Protein AF-A0A662XKZ2-F1 (afdb_monomer_lite)

Foldseek 3Di:
DDDDDDDDPDPDDDDFCLAPDFDPDDDDDDPPDPPPTAHAEDADEQLAAQAPVCQLDPAECQVSQQSNLQVLRYQEYAYYAYADQEHDPSVLSVLNHAYYHYEYALNHANQDYPQCSQQRNCNHAYDHHEHHCNYQEDHACQSPQNHAEDHYENVQNHAADHACQSVQNHAYYEYENNLNHQEHHACPSPPNHNYHAYYAADNVLALQALHRHDQVAQSQDQAQQPRRHGDHRDPHHYDPRRNVVCVVHVVRYSDHHDHAQADDDAADNVFSVQCSSPFQAWDDDPPAPTWTQDRPPSRYRGTHSHCVVLVVVLVCVVVPHDDDCVRHVVSVHD

Secondary structure (DSSP, 8-state):
---PPP-------SS--S-SEE--------TT-S--S-EEEEEEE-SS--SHHHHHSPPB-HHHHHHHHTTS---EEEEES-B-SS--GGGGG-TT--EEEEE--SSS------TTTTTT-TT--EEEEE--TT-------TT-TT--EEEEE--TT---PPP-TT-TT--EEEEE--TT---PPP-TT-TT--EEEEES--GGGTBSSSS-B-TTSTTTS--TTT-PPPPPPPS----HHHHHHHHHTTTTSS-----TTTS--SPPHHHHHHHTT-SS-EE--TT-S-EEEE-GGG---EEE--HHHHHHHHHHHHTT----HHHHGGGT--

Sequence (334 aa):
MKLRFSFDFLIAVGYPALCVVKAHRWTILEAGALTQCPCLTLIDGDIAPKTYAEWLQPKNVTDKVAQLAAMGTLEALQLTNRYLPELPEELRGCKGLSHIHIEGTTFSSLQSLPDDMFDDMSALTFMHVGVHPQMTRLPSFRGLTRLKSLTLAQLFALVELPSFESLQHLERLVLVSLLTTESLPDFAPVKNLRAFVTMDRGAWCCNGFIGKCDLQNAMCGLHPLWGTPAVSCTEKRATAATLAVTKKFAATICGGVIIPGVAEGSPTEAGMEQCNGTLYQQCEEPGYAEAICYNARFMGIACSTSPFPVEMRRQQIAQGRICDSEYEAWLGCK

Radius of gyration: 22.39 Å; chains: 1; bounding box: 64×44×58 Å

Structure (mmCIF, N/CA/C/O backbone):
data_AF-A0A662XKZ2-F1
#
_entry.id   AF-A0A662XKZ2-F1
#
loop_
_atom_site.group_PDB
_atom_site.id
_atom_site.type_symbol
_atom_site.label_atom_id
_atom_site.label_alt_id
_atom_site.label_comp_id
_atom_site.label_asym_id
_atom_site.label_entity_id
_atom_site.label_seq_id
_atom_site.pdbx_PDB_ins_code
_atom_site.Cartn_x
_atom_site.Cartn_y
_atom_site.Cartn_z
_atom_site.occupancy
_atom_site.B_iso_or_equiv
_atom_site.auth_seq_id
_atom_site.auth_comp_id
_atom_site.auth_asym_id
_atom_site.auth_atom_id
_atom_site.pdbx_PDB_model_num
ATOM 1 N N . MET A 1 1 ? -37.872 -21.130 -29.559 1.00 35.25 1 MET A N 1
ATOM 2 C CA . MET A 1 1 ? -36.740 -20.566 -30.323 1.00 35.25 1 MET A CA 1
ATOM 3 C C . MET A 1 1 ? -35.720 -20.046 -29.316 1.00 35.25 1 MET A C 1
ATOM 5 O O . MET A 1 1 ? -35.991 -19.060 -28.650 1.00 35.25 1 MET A O 1
ATOM 9 N N . LYS A 1 2 ? -34.639 -20.800 -29.077 1.00 26.28 2 LYS A N 1
ATOM 10 C CA . LYS A 1 2 ? -33.556 -20.429 -28.149 1.00 26.28 2 LYS A CA 1
ATOM 11 C C . LYS A 1 2 ? -32.630 -19.450 -28.872 1.00 26.28 2 LYS A C 1
ATOM 13 O O . LYS A 1 2 ? -32.008 -19.855 -29.848 1.00 26.28 2 LYS A O 1
ATOM 18 N N . LEU A 1 3 ? -32.520 -18.211 -28.400 1.00 25.44 3 LEU A N 1
ATOM 19 C CA . LEU A 1 3 ? -31.434 -17.316 -28.801 1.00 25.44 3 LEU A CA 1
ATOM 20 C C . LEU A 1 3 ? -30.330 -17.389 -27.743 1.00 25.44 3 LEU A C 1
ATOM 22 O O . LEU A 1 3 ? -30.505 -16.964 -26.605 1.00 25.44 3 LEU A O 1
ATOM 26 N N . ARG A 1 4 ? -29.216 -18.014 -28.138 1.00 22.52 4 ARG A N 1
ATOM 27 C CA . ARG A 1 4 ? -27.916 -17.943 -27.464 1.00 22.52 4 ARG A CA 1
ATOM 28 C C . ARG A 1 4 ? -27.405 -16.506 -27.578 1.00 22.52 4 ARG A C 1
ATOM 30 O O . ARG A 1 4 ? -27.301 -16.010 -28.694 1.00 22.52 4 ARG A O 1
ATOM 37 N N . PHE A 1 5 ? -27.023 -15.892 -26.464 1.00 25.61 5 PHE A N 1
ATOM 38 C CA . PHE A 1 5 ? -26.094 -14.765 -26.482 1.00 25.61 5 PHE A CA 1
ATOM 39 C C . PHE A 1 5 ? -24.698 -15.306 -26.158 1.00 25.61 5 PHE A C 1
ATOM 41 O O . PHE A 1 5 ? -24.492 -15.901 -25.101 1.00 25.61 5 PHE A O 1
ATOM 48 N N . SER A 1 6 ? -23.787 -15.175 -27.125 1.00 22.92 6 SER A N 1
ATOM 49 C CA . SER A 1 6 ? -22.351 -15.407 -26.953 1.00 22.92 6 SER A CA 1
ATOM 50 C C . SER A 1 6 ? -21.794 -14.285 -26.080 1.00 22.92 6 SER A C 1
ATOM 52 O O . SER A 1 6 ? -21.995 -13.114 -26.397 1.00 22.92 6 SER A O 1
ATOM 54 N N . PHE A 1 7 ? -21.145 -14.636 -24.971 1.00 27.95 7 PHE A N 1
ATOM 55 C CA . PHE A 1 7 ? -20.290 -13.719 -24.223 1.00 27.95 7 PHE A CA 1
ATOM 56 C C . PHE A 1 7 ? -18.885 -13.842 -24.802 1.00 27.95 7 PHE A C 1
ATOM 58 O O . PHE A 1 7 ? -18.136 -14.735 -24.414 1.00 27.95 7 PHE A O 1
ATOM 65 N N . ASP A 1 8 ? -18.538 -12.948 -25.722 1.00 23.44 8 ASP A N 1
ATOM 66 C CA . ASP A 1 8 ? -17.153 -12.756 -26.133 1.00 23.44 8 ASP A CA 1
ATOM 67 C C . ASP A 1 8 ? -16.551 -11.635 -25.279 1.00 23.44 8 ASP A C 1
ATOM 69 O O . ASP A 1 8 ? -16.819 -10.447 -25.466 1.00 23.44 8 ASP A O 1
ATOM 73 N N . PHE A 1 9 ? -15.756 -12.042 -24.287 1.00 29.53 9 PHE A N 1
ATOM 74 C CA . PHE A 1 9 ? -14.814 -11.178 -23.582 1.00 29.53 9 PHE A CA 1
ATOM 75 C C . PHE A 1 9 ? -13.709 -10.791 -24.576 1.00 29.53 9 PHE A C 1
ATOM 77 O O . PHE A 1 9 ? -12.707 -11.491 -24.710 1.00 29.53 9 PHE A O 1
ATOM 84 N N . LEU A 1 10 ? -13.884 -9.680 -25.292 1.00 26.19 10 LEU A N 1
ATOM 85 C CA . LEU A 1 10 ? -12.763 -9.013 -25.947 1.00 26.19 10 LEU A CA 1
ATOM 86 C C . LEU A 1 10 ? -12.137 -8.032 -24.955 1.00 26.19 10 LEU A C 1
ATOM 88 O O . LEU A 1 10 ? -12.687 -6.969 -24.667 1.00 26.19 10 LEU A O 1
ATOM 92 N N . ILE A 1 11 ? -10.959 -8.394 -24.450 1.00 31.86 11 ILE A N 1
ATOM 93 C CA . ILE A 1 11 ? -10.001 -7.435 -23.903 1.00 31.86 11 ILE A CA 1
ATOM 94 C C . ILE A 1 11 ? -9.597 -6.537 -25.076 1.00 31.86 11 ILE A C 1
ATOM 96 O O . ILE A 1 11 ? -8.870 -6.964 -25.973 1.00 31.86 11 ILE A O 1
ATOM 100 N N . ALA A 1 12 ? -10.123 -5.314 -25.109 1.00 28.34 12 ALA A N 1
ATOM 101 C CA . ALA A 1 12 ? -9.718 -4.319 -26.089 1.00 28.34 12 ALA A CA 1
ATOM 102 C C . ALA A 1 12 ? -8.296 -3.845 -25.759 1.00 28.34 12 ALA A C 1
ATOM 104 O O . ALA A 1 12 ? -8.064 -3.101 -24.806 1.00 28.34 12 ALA A O 1
ATOM 105 N N . VAL A 1 13 ? -7.346 -4.319 -26.558 1.00 31.77 13 VAL A N 1
ATOM 106 C CA . VAL A 1 13 ? -5.987 -3.793 -26.665 1.00 31.77 13 VAL A CA 1
ATOM 107 C C . VAL A 1 13 ? -6.054 -2.489 -27.470 1.00 31.77 13 VAL A C 1
ATOM 109 O O . VAL A 1 13 ? -6.456 -2.506 -28.630 1.00 31.77 13 VAL A O 1
ATOM 112 N N . GLY A 1 14 ? -5.649 -1.372 -26.855 1.00 32.28 14 GLY A N 1
ATOM 113 C CA . GLY A 1 14 ? -5.399 -0.086 -27.524 1.00 32.28 14 GLY A CA 1
ATOM 114 C C . GLY A 1 14 ? -6.490 0.983 -27.339 1.00 32.28 14 GLY A C 1
ATOM 115 O O . GLY A 1 14 ? -7.635 0.767 -27.712 1.00 32.28 14 GLY A O 1
ATOM 116 N N . TYR A 1 15 ? -6.072 2.163 -26.849 1.00 30.98 15 TYR A N 1
ATOM 117 C CA . TYR A 1 15 ? -6.807 3.413 -26.525 1.00 30.98 15 TYR A CA 1
ATOM 118 C C . TYR A 1 15 ? -7.321 3.567 -25.075 1.00 30.98 15 TYR A C 1
ATOM 120 O O . TYR A 1 15 ? -7.823 2.617 -24.479 1.00 30.98 15 TYR A O 1
ATOM 128 N N . PRO A 1 16 ? -7.144 4.760 -24.456 1.00 41.50 16 PRO A N 1
ATOM 129 C CA . PRO A 1 16 ? -7.156 4.911 -23.004 1.00 41.50 16 PRO A CA 1
ATOM 130 C C . PRO A 1 16 ? -8.573 4.733 -22.466 1.00 41.50 16 PRO A C 1
ATOM 132 O O . PRO A 1 16 ? -9.466 5.519 -22.783 1.00 41.50 16 PRO A O 1
ATOM 135 N N . ALA A 1 17 ? -8.784 3.721 -21.626 1.00 44.25 17 ALA A N 1
ATOM 136 C CA . ALA A 1 17 ? -10.054 3.535 -20.940 1.00 44.25 17 ALA A CA 1
ATOM 137 C C . ALA A 1 17 ? -10.354 4.769 -20.059 1.00 44.25 17 ALA A C 1
ATOM 139 O O . ALA A 1 17 ? -9.718 5.030 -19.038 1.00 44.25 17 ALA A O 1
ATOM 140 N N . LEU A 1 18 ? -11.306 5.588 -20.509 1.00 64.88 18 LEU A N 1
ATOM 141 C CA . LEU A 1 18 ? -11.766 6.804 -19.829 1.00 64.88 18 LEU A CA 1
ATOM 142 C C . LEU A 1 18 ? -12.626 6.473 -18.597 1.00 64.88 18 LEU A C 1
ATOM 144 O O . LEU A 1 18 ? -12.577 7.191 -17.609 1.00 64.88 18 LEU A O 1
ATOM 148 N N . CYS A 1 19 ? -13.370 5.370 -18.654 1.00 65.81 19 CYS A N 1
ATOM 149 C CA . CYS A 1 19 ? -14.205 4.802 -17.600 1.00 65.81 19 CYS A CA 1
ATOM 150 C C . CYS A 1 19 ? -14.474 3.339 -17.985 1.00 65.81 19 CYS A C 1
ATOM 152 O O . CYS A 1 19 ? -14.851 3.091 -19.134 1.00 65.81 19 CYS A O 1
ATOM 154 N N . VAL A 1 20 ? -14.271 2.378 -17.079 1.00 73.25 20 VAL A N 1
ATOM 155 C CA . VAL A 1 20 ? -14.402 0.944 -17.415 1.00 73.25 20 VAL A CA 1
ATOM 156 C C . VAL A 1 20 ? -15.826 0.415 -17.230 1.00 73.25 20 VAL A C 1
ATOM 158 O O . VAL A 1 20 ? -16.213 -0.529 -17.910 1.00 73.25 20 VAL A O 1
ATOM 161 N N . VAL A 1 21 ? -16.633 1.055 -16.374 1.00 70.50 21 VAL A N 1
ATOM 162 C CA . VAL A 1 21 ? -18.066 0.753 -16.209 1.00 70.50 21 VAL A CA 1
ATOM 163 C C . VAL A 1 21 ? -18.866 2.048 -16.215 1.00 70.50 21 VAL A C 1
ATOM 165 O O . VAL A 1 21 ? -18.656 2.921 -15.374 1.00 70.50 21 VAL A O 1
ATOM 168 N N . LYS A 1 22 ? -19.808 2.163 -17.153 1.00 71.75 22 LYS A N 1
ATOM 169 C CA . LYS A 1 22 ? -20.681 3.332 -17.314 1.00 71.75 22 LYS A CA 1
ATOM 170 C C . LYS A 1 22 ? -22.024 3.113 -16.615 1.00 71.75 22 LYS A C 1
ATOM 172 O O . LYS A 1 22 ? -22.562 2.008 -16.624 1.00 71.75 22 LYS A O 1
ATOM 177 N N . ALA A 1 23 ? -22.600 4.176 -16.065 1.00 60.41 23 ALA A N 1
ATOM 178 C CA . ALA A 1 23 ? -23.966 4.172 -15.568 1.00 60.41 23 ALA A CA 1
ATOM 179 C C . ALA A 1 23 ? -24.930 4.266 -16.756 1.00 60.41 23 ALA A C 1
ATOM 181 O O . ALA A 1 23 ? -24.970 5.275 -17.461 1.00 60.41 23 ALA A O 1
ATOM 182 N N . HIS A 1 24 ? -25.740 3.234 -16.973 1.00 55.88 24 HIS A N 1
ATOM 183 C CA . HIS A 1 24 ? -26.790 3.275 -17.986 1.00 55.88 24 HIS A CA 1
ATOM 184 C C . HIS A 1 24 ? -28.007 4.031 -17.437 1.00 55.88 24 HIS A C 1
ATOM 186 O O . HIS A 1 24 ? -28.886 3.452 -16.802 1.00 55.88 24 HIS A O 1
ATOM 192 N N . ARG A 1 25 ? -28.041 5.349 -17.657 1.00 59.03 25 ARG A N 1
ATOM 193 C CA . ARG A 1 25 ? -29.191 6.218 -17.368 1.00 59.03 25 ARG A CA 1
ATOM 194 C C . ARG A 1 25 ? -29.560 7.012 -18.615 1.00 59.03 25 ARG A C 1
ATOM 196 O O . ARG A 1 25 ? -28.682 7.434 -19.359 1.00 59.03 25 ARG A O 1
ATOM 203 N N . TRP A 1 26 ? -30.855 7.236 -18.820 1.00 52.12 26 TRP A N 1
ATOM 204 C CA . TRP A 1 26 ? -31.331 8.178 -19.830 1.00 52.12 26 TRP A CA 1
ATOM 205 C C . TRP A 1 26 ? -31.014 9.598 -19.356 1.00 52.12 26 TRP A C 1
ATOM 207 O O . TRP A 1 26 ? -31.596 10.063 -18.377 1.00 52.12 26 TRP A O 1
ATOM 217 N N . THR A 1 27 ? -30.076 10.270 -20.019 1.00 54.84 27 THR A N 1
ATOM 218 C CA . THR A 1 27 ? -29.737 11.674 -19.764 1.00 54.84 27 THR A CA 1
ATOM 219 C C . THR A 1 27 ? -30.016 12.497 -21.018 1.00 54.84 27 THR A C 1
ATOM 221 O O . THR A 1 27 ? -29.694 12.085 -22.131 1.00 54.84 27 THR A O 1
ATOM 224 N N . ILE A 1 28 ? -30.648 13.660 -20.849 1.00 55.97 28 ILE A N 1
ATOM 225 C CA . ILE A 1 28 ? -30.770 14.650 -21.923 1.00 55.97 28 ILE A CA 1
ATOM 226 C C . ILE A 1 28 ? -29.455 15.428 -21.925 1.00 55.97 28 ILE A C 1
ATOM 228 O O . ILE A 1 28 ? -29.133 16.085 -20.938 1.00 55.97 28 ILE A O 1
ATOM 232 N N . LEU A 1 29 ? -28.672 15.295 -22.994 1.00 52.66 29 LEU A N 1
ATOM 233 C CA . LEU A 1 29 ? -27.403 16.001 -23.161 1.00 52.66 29 LEU A CA 1
ATOM 234 C C . LEU A 1 29 ? -27.607 17.189 -24.103 1.00 52.66 29 LEU A C 1
ATOM 236 O O . LEU A 1 29 ? -28.180 17.028 -25.181 1.00 52.66 29 LEU A O 1
ATOM 240 N N . GLU A 1 30 ? -27.118 18.366 -23.717 1.00 51.16 30 GLU A N 1
ATOM 241 C CA . GLU A 1 30 ? -26.978 19.485 -24.649 1.00 51.16 30 GLU A CA 1
ATOM 242 C C . GLU A 1 30 ? -25.890 19.166 -25.688 1.00 51.16 30 GLU A C 1
ATOM 244 O O . GLU A 1 30 ? -24.891 18.500 -25.391 1.00 51.16 30 GLU A O 1
ATOM 249 N N . ALA A 1 31 ? -26.092 19.602 -26.933 1.00 39.59 31 ALA A N 1
ATOM 250 C CA . ALA A 1 31 ? -25.168 19.318 -28.027 1.00 39.59 31 ALA A CA 1
ATOM 251 C C . ALA A 1 31 ? -23.771 19.893 -27.718 1.00 39.59 31 ALA A C 1
ATOM 253 O O . ALA A 1 31 ? -23.605 21.103 -27.612 1.00 39.59 31 ALA A O 1
ATOM 254 N N . GLY A 1 32 ? -22.771 19.013 -27.581 1.00 43.03 32 GLY A N 1
ATOM 255 C CA . GLY A 1 32 ? -21.389 19.378 -27.230 1.00 43.03 32 GLY A CA 1
ATOM 256 C C . GLY A 1 32 ? -20.971 19.060 -25.788 1.00 43.03 32 GLY A C 1
ATOM 257 O O . GLY A 1 32 ? -19.806 19.250 -25.448 1.00 43.03 32 GLY A O 1
ATOM 258 N N . ALA A 1 33 ? -21.866 18.531 -24.946 1.00 48.22 33 ALA A N 1
ATOM 259 C CA . ALA A 1 33 ? -21.521 18.118 -23.588 1.00 48.22 33 ALA A CA 1
ATOM 260 C C . ALA A 1 33 ? -20.600 16.875 -23.577 1.00 48.22 33 ALA A C 1
ATOM 262 O O . ALA A 1 33 ? -20.953 15.812 -24.094 1.00 48.22 33 ALA A O 1
ATOM 263 N N . LEU A 1 34 ? -19.426 16.995 -22.945 1.00 47.50 34 LEU A N 1
ATOM 264 C CA . LEU A 1 34 ? -18.453 15.903 -22.743 1.00 47.50 34 LEU A CA 1
ATOM 265 C C . LEU A 1 34 ? -18.909 14.864 -21.691 1.00 47.50 34 LEU A C 1
ATOM 267 O O . LEU A 1 34 ? -18.261 13.836 -21.506 1.00 47.50 34 LEU A O 1
ATOM 271 N N . THR A 1 35 ? -20.045 15.087 -21.025 1.00 54.41 35 THR A N 1
ATOM 272 C CA . THR A 1 35 ? -20.651 14.229 -19.990 1.00 54.41 35 THR A CA 1
ATOM 273 C C . THR A 1 35 ? -21.442 13.057 -20.583 1.00 54.41 35 THR A C 1
ATOM 275 O O . THR A 1 35 ? -22.571 12.771 -20.189 1.00 54.41 35 THR A O 1
ATOM 278 N N . GLN A 1 36 ? -20.873 12.354 -21.565 1.00 55.06 36 GLN A N 1
ATOM 279 C CA . GLN A 1 36 ? -21.644 11.408 -22.379 1.00 55.06 36 GLN A CA 1
ATOM 280 C C . GLN A 1 36 ? -22.108 10.132 -21.660 1.00 55.06 36 GLN A C 1
ATOM 282 O O . GLN A 1 36 ? -22.936 9.428 -22.221 1.00 55.06 36 GLN A O 1
ATOM 287 N N . CYS A 1 37 ? -21.652 9.833 -20.441 1.00 59.84 37 CYS A N 1
ATOM 288 C CA . CYS A 1 37 ? -22.217 8.815 -19.543 1.00 59.84 37 CYS A CA 1
ATOM 289 C C . CYS A 1 37 ? -21.612 9.007 -18.137 1.00 59.84 37 CYS A C 1
ATOM 291 O O . CYS A 1 37 ? -20.388 9.136 -18.053 1.00 59.84 37 CYS A O 1
ATOM 293 N N . PRO A 1 38 ? -22.393 8.951 -17.041 1.00 74.94 38 PRO A N 1
ATOM 294 C CA . PRO A 1 38 ? -21.832 8.952 -15.691 1.00 74.94 38 PRO A CA 1
ATOM 295 C C . PRO A 1 38 ? -20.926 7.730 -15.492 1.00 74.94 38 PRO A C 1
ATOM 297 O O . PRO A 1 38 ? -21.264 6.628 -15.932 1.00 74.94 38 PRO A O 1
ATOM 300 N N . CYS A 1 39 ? -19.773 7.902 -14.847 1.00 81.69 39 CYS A N 1
ATOM 301 C CA . CYS A 1 39 ? -18.855 6.797 -14.584 1.00 81.69 39 CYS A CA 1
ATOM 302 C C . CYS A 1 39 ? -19.209 6.097 -13.267 1.00 81.69 39 CYS A C 1
ATOM 304 O O . CYS A 1 39 ? -19.444 6.769 -12.264 1.00 81.69 39 CYS A O 1
ATOM 306 N N . LEU A 1 40 ? -19.243 4.760 -13.273 1.00 88.62 40 LEU A N 1
ATOM 307 C CA . LEU A 1 40 ? -19.367 3.937 -12.062 1.00 88.62 40 LEU A CA 1
ATOM 308 C C . LEU A 1 40 ? -18.002 3.426 -11.600 1.00 88.62 40 LEU A C 1
ATOM 310 O O . LEU A 1 40 ? -17.749 3.326 -10.405 1.00 88.62 40 LEU A O 1
ATOM 314 N N . THR A 1 41 ? -17.094 3.116 -12.526 1.00 91.19 41 THR A N 1
ATOM 315 C CA . THR A 1 41 ? -15.769 2.591 -12.179 1.00 91.19 41 THR A CA 1
ATOM 316 C C . THR A 1 41 ? -14.685 3.237 -13.028 1.00 91.19 41 THR A C 1
ATOM 318 O O . THR A 1 41 ? -14.669 3.089 -14.255 1.00 91.19 41 THR A O 1
ATOM 321 N N . LEU A 1 42 ? -13.755 3.920 -12.361 1.00 90.38 42 LEU A N 1
ATOM 322 C CA . LEU A 1 42 ? -12.558 4.500 -12.957 1.00 90.38 42 LEU A CA 1
ATOM 323 C C . LEU A 1 42 ? -11.348 3.643 -12.583 1.00 90.38 42 LEU A C 1
ATOM 325 O O . LEU A 1 42 ? -10.981 3.576 -11.415 1.00 90.38 42 LEU A O 1
ATOM 329 N N . ILE A 1 43 ? -10.728 3.020 -13.585 1.00 91.50 43 ILE A N 1
ATOM 330 C CA . ILE A 1 43 ? -9.427 2.359 -13.460 1.00 91.50 43 ILE A CA 1
ATOM 331 C C . ILE A 1 43 ? -8.480 3.063 -14.424 1.00 91.50 43 ILE A C 1
ATOM 333 O O . ILE A 1 43 ? -8.731 3.078 -15.630 1.00 91.50 43 ILE A O 1
ATOM 337 N N . ASP A 1 44 ? -7.420 3.670 -13.903 1.00 89.81 44 ASP A N 1
ATOM 338 C CA . ASP A 1 44 ? -6.381 4.300 -14.713 1.00 89.81 44 ASP A CA 1
ATOM 339 C C . ASP A 1 44 ? -5.023 4.120 -14.043 1.00 89.81 44 ASP A C 1
ATOM 341 O O . ASP A 1 44 ? -4.790 4.580 -12.928 1.00 89.81 44 ASP A O 1
ATOM 345 N N . GLY A 1 45 ? -4.103 3.459 -14.729 1.00 89.69 45 GLY A N 1
ATOM 346 C CA . GLY A 1 45 ? -2.757 3.322 -14.219 1.00 89.69 45 GLY A CA 1
ATOM 347 C C . GLY A 1 45 ? -1.778 2.831 -15.261 1.00 89.69 45 GLY A C 1
ATOM 348 O O . GLY A 1 45 ? -2.166 2.323 -16.312 1.00 89.69 45 GLY A O 1
ATOM 349 N N . ASP A 1 46 ? -0.503 3.069 -14.998 1.00 89.56 46 ASP A N 1
ATOM 350 C CA . ASP A 1 46 ? 0.593 2.438 -15.720 1.00 89.56 46 ASP A CA 1
ATOM 351 C C . ASP A 1 46 ? 1.237 1.465 -14.749 1.00 89.56 46 ASP A C 1
ATOM 353 O O . ASP A 1 46 ? 1.799 1.893 -13.754 1.00 89.56 46 ASP A O 1
ATOM 357 N N . ILE A 1 47 ? 1.079 0.167 -14.985 1.00 88.31 47 ILE A N 1
ATOM 358 C CA . ILE A 1 47 ? 1.527 -0.870 -14.049 1.00 88.31 47 ILE A CA 1
ATOM 359 C C . ILE A 1 47 ? 2.962 -1.339 -14.311 1.00 88.31 47 ILE A C 1
ATOM 361 O O . ILE A 1 47 ? 3.467 -2.192 -13.581 1.00 88.31 47 ILE A O 1
ATOM 365 N N . ALA A 1 48 ? 3.586 -0.848 -15.383 1.00 89.38 48 ALA A N 1
ATOM 366 C CA . ALA A 1 48 ? 4.951 -1.185 -15.751 1.00 89.38 48 ALA A CA 1
ATOM 367 C C . ALA A 1 48 ? 5.599 -0.042 -16.560 1.00 89.38 48 ALA A C 1
ATOM 369 O O . ALA A 1 48 ? 5.903 -0.244 -17.742 1.00 89.38 48 ALA A O 1
ATOM 370 N N . PRO A 1 49 ? 5.813 1.145 -15.950 1.00 91.62 49 PRO A N 1
ATOM 371 C CA . PRO A 1 49 ? 6.526 2.241 -16.600 1.00 91.62 49 PRO A CA 1
ATOM 372 C C . PRO A 1 49 ? 7.871 1.753 -17.143 1.00 91.62 49 PRO A C 1
ATOM 374 O O . PRO A 1 49 ? 8.635 1.090 -16.432 1.00 91.62 49 PRO A O 1
ATOM 377 N N . LYS A 1 50 ? 8.138 2.030 -18.421 1.00 91.38 50 LYS A N 1
ATOM 378 C CA . LYS A 1 50 ? 9.260 1.420 -19.148 1.00 91.38 50 LYS A CA 1
ATOM 379 C C . LYS A 1 50 ? 10.536 2.235 -19.051 1.00 91.38 50 LYS A C 1
ATOM 381 O O . LYS A 1 50 ? 11.621 1.668 -19.111 1.00 91.38 50 LYS A O 1
ATOM 386 N N . THR A 1 51 ? 10.403 3.549 -18.905 1.00 92.12 51 THR A N 1
ATOM 387 C CA . THR A 1 51 ? 11.533 4.476 -18.828 1.00 92.12 51 THR A CA 1
ATOM 388 C C . THR A 1 51 ? 11.538 5.242 -17.511 1.00 92.12 51 THR A C 1
ATOM 390 O O . THR A 1 51 ? 10.492 5.485 -16.902 1.00 92.12 51 THR A O 1
ATOM 393 N N . TYR A 1 52 ? 12.726 5.667 -17.077 1.00 92.94 52 TYR A N 1
ATOM 394 C CA . TYR A 1 52 ? 12.860 6.478 -15.868 1.00 92.94 52 TYR A CA 1
ATOM 395 C C . TYR A 1 52 ? 12.156 7.838 -16.008 1.00 92.94 52 TYR A C 1
ATOM 397 O O . TYR A 1 52 ? 11.527 8.316 -15.067 1.00 92.94 52 TYR A O 1
ATOM 405 N N . ALA A 1 53 ? 12.168 8.426 -17.209 1.00 92.44 53 ALA A N 1
ATOM 406 C CA . ALA A 1 53 ? 11.457 9.670 -17.497 1.00 92.44 53 ALA A CA 1
ATOM 407 C C . ALA A 1 53 ? 9.934 9.542 -17.298 1.00 92.44 53 ALA A C 1
ATOM 409 O O . ALA A 1 53 ? 9.328 10.396 -16.650 1.00 92.44 53 ALA A O 1
ATOM 410 N N . GLU A 1 54 ? 9.318 8.462 -17.795 1.00 90.25 54 GLU A N 1
ATOM 411 C CA . GLU A 1 54 ? 7.892 8.172 -17.570 1.00 90.25 54 GLU 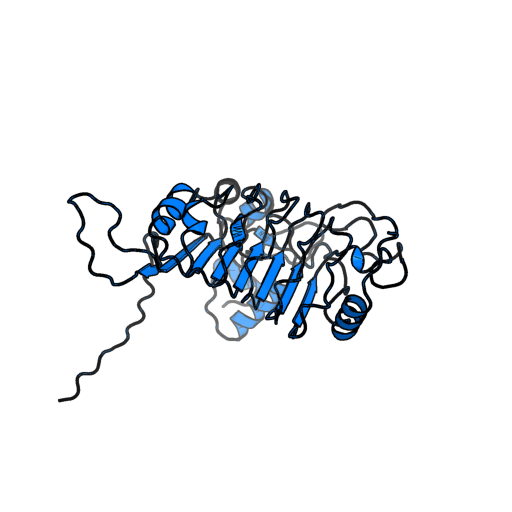A CA 1
ATOM 412 C C . GLU A 1 54 ? 7.586 7.926 -16.085 1.00 90.25 54 GLU A C 1
ATOM 414 O O . GLU A 1 54 ? 6.557 8.379 -15.583 1.00 90.25 54 GLU A O 1
ATOM 419 N N . TRP A 1 55 ? 8.490 7.250 -15.367 1.00 90.62 55 TRP A N 1
ATOM 420 C CA . TRP A 1 55 ? 8.365 7.002 -13.927 1.00 90.62 55 TRP A CA 1
ATOM 421 C C . TRP A 1 55 ? 8.395 8.292 -13.092 1.00 90.62 55 TRP A C 1
ATOM 423 O O . TRP A 1 55 ? 7.624 8.437 -12.138 1.00 90.62 55 TRP A O 1
ATOM 433 N N . LEU A 1 56 ? 9.267 9.238 -13.456 1.00 91.38 56 LEU A N 1
ATOM 434 C CA . LEU A 1 56 ? 9.378 10.547 -12.806 1.00 91.38 56 LEU A CA 1
ATOM 435 C C . LEU A 1 56 ? 8.181 11.456 -13.099 1.00 91.38 56 LEU A C 1
ATOM 437 O O . LEU A 1 56 ? 7.815 12.275 -12.256 1.00 91.38 56 LEU A O 1
ATOM 441 N N . GLN A 1 57 ? 7.587 11.334 -14.287 1.00 90.62 57 GLN A N 1
ATOM 442 C CA . GLN A 1 57 ? 6.525 12.218 -14.768 1.00 90.62 57 GLN A CA 1
ATOM 443 C C . GLN A 1 57 ? 5.267 11.426 -15.149 1.00 90.62 57 GLN A C 1
ATOM 445 O O . GLN A 1 57 ? 4.882 11.385 -16.323 1.00 90.62 57 GLN A O 1
ATOM 450 N N . PRO A 1 58 ? 4.584 10.804 -14.172 1.00 91.56 58 PRO A N 1
ATOM 451 C CA . PRO A 1 58 ? 3.363 10.081 -14.461 1.00 91.56 58 PRO A CA 1
ATOM 452 C C . PRO A 1 58 ? 2.267 11.033 -14.932 1.00 91.56 58 PRO A C 1
ATOM 454 O O . PRO A 1 58 ? 2.185 12.202 -14.547 1.00 91.56 58 PRO A O 1
ATOM 457 N N . LYS A 1 59 ? 1.363 10.497 -15.750 1.00 92.00 59 LYS A N 1
ATOM 458 C CA . LYS A 1 59 ? 0.239 11.250 -16.304 1.00 92.00 59 LYS A CA 1
ATOM 459 C C . LYS A 1 59 ? -0.615 11.880 -15.196 1.00 92.00 59 LYS A C 1
ATOM 461 O O . LYS A 1 59 ? -1.101 11.175 -14.308 1.00 92.00 59 LYS A O 1
ATOM 466 N N . ASN A 1 60 ? -0.844 13.190 -15.300 1.00 92.81 60 ASN A N 1
ATOM 467 C CA . ASN A 1 60 ? -1.776 13.921 -14.444 1.00 92.81 60 ASN A CA 1
ATOM 468 C C . ASN A 1 60 ? -3.223 13.533 -14.776 1.00 92.81 60 ASN A C 1
ATOM 470 O O . ASN A 1 60 ? -3.630 13.543 -15.941 1.00 92.81 60 ASN A O 1
ATOM 474 N N . VAL A 1 61 ? -3.984 13.160 -13.747 1.00 92.31 61 VAL A N 1
ATOM 475 C CA . VAL A 1 61 ? -5.393 12.761 -13.862 1.00 92.31 61 VAL A CA 1
ATOM 476 C C . VAL A 1 61 ? -6.326 13.585 -12.980 1.00 92.31 61 VAL A C 1
ATOM 478 O O . VAL A 1 61 ? -7.503 13.250 -12.922 1.00 92.31 61 VAL A O 1
ATOM 481 N N . THR A 1 62 ? -5.861 14.658 -12.335 1.00 92.00 62 THR A N 1
ATOM 482 C CA . THR A 1 62 ? -6.674 15.485 -11.425 1.00 92.00 62 THR A CA 1
ATOM 483 C C . THR A 1 62 ? -7.973 15.945 -12.081 1.00 92.00 62 THR A C 1
ATOM 485 O O . THR A 1 62 ? -9.055 15.578 -11.620 1.00 92.00 62 THR A O 1
ATOM 488 N N . ASP A 1 63 ? -7.881 16.631 -13.224 1.00 90.69 63 ASP A N 1
ATOM 489 C CA . ASP A 1 63 ? -9.059 17.130 -13.946 1.00 90.69 63 ASP A CA 1
ATOM 490 C C . ASP A 1 63 ? -9.951 15.989 -14.443 1.00 90.69 63 ASP A C 1
ATOM 492 O O . ASP A 1 63 ? -11.177 16.092 -14.444 1.00 90.69 63 ASP A O 1
ATOM 496 N N . LYS A 1 64 ? -9.343 14.861 -14.835 1.00 88.50 64 LYS A N 1
ATOM 497 C CA . LYS A 1 64 ? -10.079 13.670 -15.274 1.00 88.50 64 LYS A CA 1
ATOM 498 C C . LYS A 1 64 ? -10.909 13.092 -14.126 1.00 88.50 64 LYS A C 1
ATOM 500 O O . LYS A 1 64 ? -12.073 12.757 -14.331 1.00 88.50 64 LYS A O 1
ATOM 505 N N . VAL A 1 65 ? -10.325 12.954 -12.936 1.00 91.56 65 VAL A N 1
ATOM 506 C CA . VAL A 1 65 ? -11.024 12.431 -11.756 1.00 91.56 65 VAL A CA 1
ATOM 507 C C . VAL A 1 65 ? -12.141 13.391 -11.347 1.00 91.56 65 VAL A C 1
ATOM 509 O O . VAL A 1 65 ? -13.258 12.926 -11.138 1.00 91.56 65 VAL A O 1
ATOM 512 N N . ALA A 1 66 ? -11.884 14.704 -11.321 1.00 91.75 66 ALA A N 1
ATOM 513 C CA . ALA A 1 66 ? -12.892 15.720 -11.006 1.00 91.75 66 ALA A CA 1
ATOM 514 C C . ALA A 1 66 ? -14.096 15.639 -11.961 1.00 91.75 66 ALA A C 1
ATOM 516 O O . ALA A 1 66 ? -15.236 15.467 -11.529 1.00 91.75 66 ALA A O 1
ATOM 517 N N . GLN A 1 67 ? -13.842 15.631 -13.275 1.00 88.44 67 GLN A N 1
ATOM 518 C CA . GLN A 1 67 ? -14.890 15.542 -14.297 1.00 88.44 67 GLN A CA 1
ATOM 519 C C . GLN A 1 67 ? -15.733 14.266 -14.179 1.00 88.44 67 GLN A C 1
ATOM 521 O O . GLN A 1 67 ? -16.954 14.314 -14.329 1.00 88.44 67 GLN A O 1
ATOM 526 N N . LEU A 1 68 ? -15.106 13.116 -13.913 1.00 86.56 68 LEU A N 1
ATOM 527 C CA . LEU A 1 68 ? -15.818 11.838 -13.799 1.00 86.56 68 LEU A CA 1
ATOM 528 C C . LEU A 1 68 ? -16.568 11.694 -12.468 1.00 86.56 68 LEU A C 1
ATOM 530 O O . LEU A 1 68 ? -17.587 11.001 -12.419 1.00 86.56 68 LEU A O 1
ATOM 534 N N . ALA A 1 69 ? -16.094 12.354 -11.411 1.00 90.56 69 ALA A N 1
ATOM 535 C CA . ALA A 1 69 ? -16.740 12.397 -10.105 1.00 90.56 69 ALA A CA 1
ATOM 536 C C . ALA A 1 69 ? -17.870 13.438 -10.022 1.00 90.56 69 ALA A C 1
ATOM 538 O O . ALA A 1 69 ? -18.747 13.299 -9.173 1.00 90.56 69 ALA A O 1
ATOM 539 N N . ALA A 1 70 ? -17.911 14.426 -10.925 1.00 89.94 70 ALA A N 1
ATOM 540 C CA . ALA A 1 70 ? -18.859 15.547 -10.897 1.00 89.94 70 ALA A CA 1
ATOM 541 C C . ALA A 1 70 ? -20.340 15.130 -10.817 1.00 89.94 70 ALA A C 1
ATOM 543 O O . ALA A 1 70 ? -21.166 15.851 -10.263 1.00 89.94 70 ALA A O 1
ATOM 544 N N . MET A 1 71 ? -20.696 13.954 -11.346 1.00 86.12 71 MET A N 1
ATOM 545 C CA . MET A 1 71 ? -22.072 13.440 -11.303 1.00 86.12 71 MET A CA 1
ATOM 546 C C . MET A 1 71 ? -22.426 12.689 -10.008 1.00 86.12 71 MET A C 1
ATOM 548 O O . MET A 1 71 ? -23.572 12.269 -9.847 1.00 86.12 71 MET A O 1
ATOM 552 N N . GLY A 1 72 ? -21.465 12.460 -9.108 1.00 90.25 72 GLY A N 1
ATOM 553 C CA . GLY A 1 72 ? -21.679 11.744 -7.848 1.00 90.25 72 GLY A CA 1
ATOM 554 C C . GLY A 1 72 ? -21.993 10.250 -8.005 1.00 90.25 72 GLY A C 1
ATOM 555 O O . GLY A 1 72 ? -22.471 9.620 -7.063 1.00 90.25 72 GLY A O 1
ATOM 556 N N . THR A 1 73 ? -21.772 9.668 -9.188 1.00 90.44 73 THR A N 1
ATOM 557 C CA . THR A 1 73 ? -22.133 8.272 -9.492 1.00 90.44 73 THR A CA 1
ATOM 558 C C . THR A 1 73 ? -20.999 7.277 -9.293 1.00 90.44 73 THR A C 1
ATOM 560 O O . THR A 1 73 ? -21.234 6.085 -9.447 1.00 90.44 73 THR A O 1
ATOM 563 N N . LEU A 1 74 ? -19.777 7.734 -9.009 1.00 92.56 74 LEU A N 1
ATOM 564 C CA . LEU A 1 74 ? -18.617 6.852 -8.961 1.00 92.56 74 LEU A CA 1
ATOM 565 C C . LEU A 1 74 ? -18.742 5.863 -7.791 1.00 92.56 74 LEU A C 1
ATOM 567 O O . LEU A 1 74 ? -18.936 6.261 -6.644 1.00 92.56 74 LEU A O 1
ATOM 571 N N . GLU A 1 75 ? -18.616 4.573 -8.092 1.00 95.62 75 GLU A N 1
ATOM 572 C CA . GLU A 1 75 ? -18.690 3.464 -7.134 1.00 95.62 75 GLU A CA 1
ATOM 573 C C . GLU A 1 75 ? -17.313 2.852 -6.849 1.00 95.62 75 GLU A C 1
ATOM 575 O O . GLU A 1 75 ? -17.099 2.302 -5.767 1.00 95.62 75 GLU A O 1
ATOM 580 N N . ALA A 1 76 ? -16.363 2.970 -7.782 1.00 96.19 76 ALA A N 1
ATOM 581 C CA . ALA A 1 76 ? -14.999 2.483 -7.612 1.00 96.19 76 ALA A CA 1
ATOM 582 C C . ALA A 1 76 ? -13.956 3.382 -8.300 1.00 96.19 76 ALA A C 1
ATOM 584 O O . ALA A 1 76 ? -14.128 3.787 -9.454 1.00 96.19 76 ALA A O 1
ATOM 585 N N . LEU A 1 77 ? -12.856 3.645 -7.593 1.00 95.50 77 LEU A N 1
ATOM 586 C CA . LEU A 1 77 ? -11.697 4.401 -8.065 1.00 95.50 77 LEU A CA 1
ATOM 587 C C . LEU A 1 77 ? -10.423 3.576 -7.852 1.00 95.50 77 LEU A C 1
ATOM 589 O O . LEU A 1 77 ? -10.075 3.274 -6.713 1.00 95.50 77 LEU A O 1
ATOM 593 N N . GLN A 1 78 ? -9.720 3.246 -8.933 1.00 95.19 78 GLN A N 1
ATOM 594 C CA . GLN A 1 78 ? -8.405 2.615 -8.901 1.00 95.19 78 GLN A CA 1
ATOM 595 C C . GLN A 1 78 ? -7.410 3.424 -9.731 1.00 95.19 78 GLN A C 1
ATOM 597 O O . GLN A 1 78 ? -7.545 3.519 -10.953 1.00 95.19 78 GLN A O 1
ATOM 602 N N . LEU A 1 79 ? -6.397 3.970 -9.067 1.00 93.62 79 LEU A N 1
ATOM 603 C CA . LEU A 1 79 ? -5.318 4.723 -9.689 1.00 93.62 79 LEU A CA 1
ATOM 604 C C . LEU A 1 79 ? -3.968 4.106 -9.329 1.00 93.62 79 LEU A C 1
ATOM 606 O O . LEU A 1 79 ? -3.713 3.824 -8.161 1.00 93.62 79 LEU A O 1
ATOM 610 N N . THR A 1 80 ? -3.107 3.914 -10.326 1.00 92.19 80 THR A N 1
ATOM 611 C CA . THR A 1 80 ? -1.751 3.370 -10.135 1.00 92.19 80 THR A CA 1
ATOM 612 C C . THR A 1 80 ? -0.756 4.179 -10.955 1.00 92.19 80 THR A C 1
ATOM 614 O O . THR A 1 80 ? -0.930 4.311 -12.165 1.00 92.19 80 THR A O 1
ATOM 617 N N . ASN A 1 81 ? 0.284 4.725 -10.327 1.00 92.06 81 ASN A N 1
ATOM 618 C CA . ASN A 1 81 ? 1.295 5.558 -10.991 1.00 92.06 81 ASN A CA 1
ATOM 619 C C . ASN A 1 81 ? 0.662 6.696 -11.803 1.00 92.06 81 ASN A C 1
ATOM 621 O O . ASN A 1 81 ? 0.836 6.829 -13.022 1.00 92.06 81 ASN A O 1
ATOM 625 N N . ARG A 1 82 ? -0.150 7.501 -11.120 1.00 92.75 82 ARG A N 1
ATOM 626 C CA . ARG A 1 82 ? -0.762 8.712 -11.667 1.00 92.75 82 ARG A CA 1
ATOM 627 C C . ARG A 1 82 ? -0.447 9.900 -10.785 1.00 92.75 82 ARG A C 1
ATOM 629 O O . ARG A 1 82 ? -0.352 9.765 -9.567 1.00 92.75 82 ARG A O 1
ATOM 636 N N . TYR A 1 83 ? -0.315 11.058 -11.421 1.00 92.81 83 TYR A N 1
ATOM 637 C CA . TYR A 1 83 ? -0.184 12.311 -10.702 1.00 92.81 83 TYR A CA 1
ATOM 638 C C . TYR A 1 83 ? -1.561 12.816 -10.288 1.00 92.81 83 TYR A C 1
ATOM 640 O O . TYR A 1 83 ? -2.405 13.139 -11.128 1.00 92.81 83 TYR A O 1
ATOM 648 N N . LEU A 1 84 ? -1.769 12.815 -8.973 1.00 91.31 84 LEU A N 1
ATOM 649 C CA . LEU A 1 84 ? -2.961 13.281 -8.281 1.00 91.31 84 LEU A CA 1
ATOM 650 C C . LEU A 1 84 ? -2.511 13.792 -6.899 1.00 91.31 84 LEU A C 1
ATOM 652 O O . LEU A 1 84 ? -2.454 13.004 -5.957 1.00 91.31 84 LEU A O 1
ATOM 656 N N . PRO A 1 85 ? -2.099 15.067 -6.777 1.00 90.25 85 PRO A N 1
ATOM 657 C CA . PRO A 1 85 ? -1.559 15.603 -5.527 1.00 90.25 85 PRO A CA 1
ATOM 658 C C . PRO A 1 85 ? -2.636 15.749 -4.446 1.00 90.25 85 PRO A C 1
ATOM 660 O O . PRO A 1 85 ? -2.322 15.691 -3.258 1.00 90.25 85 PRO A O 1
ATOM 663 N N . GLU A 1 86 ? -3.897 15.887 -4.857 1.00 90.12 86 GLU A N 1
ATOM 664 C CA . GLU A 1 86 ? -5.068 16.008 -3.993 1.00 90.12 86 GLU A CA 1
ATOM 665 C C . GLU A 1 86 ? -6.246 15.245 -4.605 1.00 90.12 86 GLU A C 1
ATOM 667 O O . GLU A 1 86 ? -6.355 15.120 -5.828 1.00 90.12 86 GLU A O 1
ATOM 672 N N . LEU A 1 87 ? -7.150 14.750 -3.757 1.00 91.25 87 LEU A N 1
ATOM 673 C CA . LEU A 1 87 ? -8.428 14.216 -4.218 1.00 91.25 87 LEU A CA 1
ATOM 674 C C . LEU A 1 87 ? -9.392 15.373 -4.525 1.00 91.25 87 LEU A C 1
ATOM 676 O O . LEU A 1 87 ? -9.635 16.185 -3.628 1.00 91.25 87 LEU A O 1
ATOM 680 N N . PRO A 1 88 ? -9.974 15.439 -5.737 1.00 91.69 88 PRO A N 1
ATOM 681 C CA . PRO A 1 88 ? -10.901 16.508 -6.100 1.00 91.69 88 PRO A CA 1
ATOM 682 C C . PRO A 1 88 ? -12.157 16.485 -5.222 1.00 91.69 88 PRO A C 1
ATOM 684 O O . PRO A 1 88 ? -12.617 15.422 -4.791 1.00 91.69 88 PRO A O 1
ATOM 687 N N . GLU A 1 89 ? -12.721 17.659 -4.943 1.00 91.88 89 GLU A N 1
ATOM 688 C CA . GLU A 1 89 ? -13.849 17.802 -4.018 1.00 91.88 89 GLU A CA 1
ATOM 689 C C . GLU A 1 89 ? -15.114 17.074 -4.488 1.00 91.88 89 GLU A C 1
ATOM 691 O O . GLU A 1 89 ? -15.877 16.569 -3.663 1.00 91.88 89 GLU A O 1
ATOM 696 N N . GLU A 1 90 ? -15.289 16.915 -5.799 1.00 91.94 90 GLU A N 1
ATOM 697 C CA . GLU A 1 90 ? -16.399 16.203 -6.429 1.00 91.94 90 GLU A CA 1
ATOM 698 C C . GLU A 1 90 ? -16.478 14.735 -5.985 1.00 91.94 90 GLU A C 1
ATOM 700 O O . GLU A 1 90 ? -17.572 14.168 -5.911 1.00 91.94 90 GLU A O 1
ATOM 705 N N . LEU A 1 91 ? -15.350 14.115 -5.602 1.00 92.31 91 LEU A N 1
ATOM 706 C CA . LEU A 1 91 ? -15.354 12.761 -5.037 1.00 92.31 91 LEU A CA 1
ATOM 707 C C . LEU A 1 91 ? -16.174 12.674 -3.746 1.00 92.31 91 LEU A C 1
ATOM 709 O O . LEU A 1 91 ? -16.784 11.635 -3.493 1.00 92.31 91 LEU A O 1
ATOM 713 N N . ARG A 1 92 ? -16.280 13.758 -2.963 1.00 91.38 92 ARG A N 1
ATOM 714 C CA . ARG A 1 92 ? -17.137 13.799 -1.762 1.00 91.38 92 ARG A CA 1
ATOM 715 C C . ARG A 1 92 ? -18.622 13.680 -2.112 1.00 91.38 92 ARG A C 1
ATOM 717 O O . ARG A 1 92 ? -19.420 13.233 -1.284 1.00 91.38 92 ARG A O 1
ATOM 724 N N . GLY A 1 93 ? -19.010 14.050 -3.335 1.00 91.31 93 GLY A N 1
ATOM 725 C CA . GLY A 1 93 ? -20.362 13.876 -3.870 1.00 91.31 93 GLY A CA 1
ATOM 726 C C . GLY A 1 93 ? -20.698 12.426 -4.235 1.00 91.31 93 GLY A C 1
ATOM 727 O O . GLY A 1 93 ? -21.875 12.076 -4.335 1.00 91.31 93 GLY A O 1
ATOM 728 N N . CYS A 1 94 ? -19.695 11.555 -4.379 1.00 93.69 94 CYS A N 1
ATOM 729 C CA . CYS A 1 94 ? -19.863 10.156 -4.768 1.00 93.69 94 CYS A CA 1
ATOM 730 C C . CYS A 1 94 ? -20.267 9.275 -3.574 1.00 93.69 94 CYS A C 1
ATOM 732 O O . CYS A 1 94 ? -19.508 8.426 -3.115 1.00 93.69 94 CYS A O 1
ATOM 734 N N . LYS A 1 95 ? -21.490 9.445 -3.056 1.00 93.88 95 LYS A N 1
ATOM 735 C CA . LYS A 1 95 ? -21.975 8.715 -1.861 1.00 93.88 95 LYS A CA 1
ATOM 736 C C . LYS A 1 95 ? -22.076 7.191 -2.052 1.00 93.88 95 LYS A C 1
ATOM 738 O O . LYS A 1 95 ? -22.198 6.464 -1.070 1.00 93.88 95 LYS A O 1
ATOM 743 N N . GLY A 1 96 ? -22.044 6.714 -3.300 1.00 95.06 96 GLY A N 1
ATOM 744 C CA . GLY A 1 96 ? -21.998 5.291 -3.660 1.00 95.06 96 GLY A CA 1
ATOM 745 C C . GLY A 1 96 ? -20.587 4.694 -3.735 1.00 95.06 96 GLY A C 1
ATOM 746 O O . GLY A 1 96 ? -20.460 3.497 -3.991 1.00 95.06 96 GLY A O 1
ATOM 747 N N . LEU A 1 97 ? -19.536 5.494 -3.517 1.00 96.81 97 LEU A N 1
ATOM 748 C CA . LEU A 1 97 ? -18.147 5.055 -3.627 1.00 96.81 97 LEU A CA 1
ATOM 749 C C . LEU A 1 97 ? -17.851 3.972 -2.584 1.00 96.81 97 LEU A C 1
ATOM 751 O O . LEU A 1 97 ? -17.860 4.210 -1.378 1.00 96.81 97 LEU A O 1
ATOM 755 N N . SER A 1 98 ? -17.620 2.758 -3.074 1.00 97.88 98 SER A N 1
ATOM 756 C CA . SER A 1 98 ? -17.486 1.541 -2.275 1.00 97.88 98 SER A CA 1
ATOM 757 C C . SER A 1 98 ? -16.064 0.977 -2.273 1.00 97.88 98 SER A C 1
ATOM 759 O O . SER A 1 98 ? -15.710 0.234 -1.350 1.00 97.88 98 SER A O 1
ATOM 761 N N . HIS A 1 99 ? -15.245 1.363 -3.258 1.00 98.19 99 HIS A N 1
ATOM 762 C CA . HIS A 1 99 ? -13.868 0.905 -3.433 1.00 98.19 99 HIS A CA 1
ATOM 763 C C . HIS A 1 99 ? -12.936 2.064 -3.815 1.00 98.19 99 HIS A C 1
ATOM 765 O O . HIS A 1 99 ? -13.152 2.730 -4.828 1.00 98.19 99 HIS A O 1
ATOM 771 N N . ILE A 1 100 ? -11.872 2.263 -3.035 1.00 97.31 100 ILE A N 1
ATOM 772 C CA . ILE A 1 100 ? -10.763 3.169 -3.358 1.00 97.31 100 ILE A CA 1
ATOM 773 C C . ILE A 1 100 ? -9.456 2.377 -3.323 1.00 97.31 100 ILE A C 1
ATOM 775 O O . ILE A 1 100 ? -9.145 1.711 -2.335 1.00 97.31 100 ILE A O 1
ATOM 779 N N . HIS A 1 101 ? -8.683 2.478 -4.396 1.00 96.44 101 HIS A N 1
ATOM 780 C CA . HIS A 1 101 ? -7.310 2.008 -4.491 1.00 96.44 101 HIS A CA 1
ATOM 781 C C . HIS A 1 101 ? -6.475 3.114 -5.131 1.00 96.44 101 HIS A C 1
ATOM 783 O O . HIS A 1 101 ? -6.708 3.476 -6.282 1.00 96.44 101 HIS A O 1
ATOM 789 N N . ILE A 1 102 ? -5.503 3.653 -4.407 1.00 94.62 102 ILE A N 1
ATOM 790 C CA . ILE A 1 102 ? -4.588 4.667 -4.930 1.00 94.62 102 ILE A CA 1
ATOM 791 C C . ILE A 1 102 ? -3.171 4.228 -4.592 1.00 94.62 102 ILE A C 1
ATOM 793 O O . ILE A 1 102 ? -2.819 4.131 -3.421 1.00 94.62 102 ILE A O 1
ATOM 797 N N . GLU A 1 103 ? -2.391 3.954 -5.630 1.00 92.50 103 GLU A N 1
ATOM 798 C CA . GLU A 1 103 ? -0.972 3.622 -5.551 1.00 92.50 103 GLU A CA 1
ATOM 799 C C . GLU A 1 103 ? -0.187 4.724 -6.274 1.00 92.50 103 GLU A C 1
ATOM 801 O O . GLU A 1 103 ? -0.348 4.937 -7.483 1.00 92.50 103 GLU A O 1
ATOM 806 N N . GLY A 1 104 ? 0.612 5.477 -5.521 1.00 91.75 104 GLY A N 1
ATOM 807 C CA . GLY A 1 104 ? 1.468 6.535 -6.049 1.00 91.75 104 GLY A CA 1
ATOM 808 C C . GLY A 1 104 ? 2.851 6.048 -6.475 1.00 91.75 104 GLY A C 1
ATOM 809 O O . GLY A 1 104 ? 3.137 4.858 -6.563 1.00 91.75 104 GLY A O 1
ATOM 810 N N . THR A 1 105 ? 3.738 7.012 -6.688 1.00 89.06 105 THR A N 1
ATOM 811 C CA . THR A 1 105 ? 5.183 6.797 -6.806 1.00 89.06 105 THR A CA 1
ATOM 812 C C . THR A 1 105 ? 5.901 7.668 -5.777 1.00 89.06 105 THR A C 1
ATOM 814 O O . THR A 1 105 ? 5.315 8.584 -5.193 1.00 89.06 105 THR A O 1
ATOM 817 N N . THR A 1 106 ? 7.199 7.443 -5.577 1.00 83.88 106 THR A N 1
ATOM 818 C CA . THR A 1 106 ? 8.036 8.296 -4.713 1.00 83.88 106 THR A CA 1
ATOM 819 C C . THR A 1 106 ? 8.024 9.769 -5.144 1.00 83.88 106 THR A C 1
ATOM 821 O O . THR A 1 106 ? 8.188 10.655 -4.309 1.00 83.88 106 THR A O 1
ATOM 824 N N . PHE A 1 107 ? 7.788 10.032 -6.433 1.00 83.25 107 PHE A N 1
ATOM 825 C CA . PHE A 1 107 ? 7.786 11.370 -7.034 1.00 83.25 107 PHE A CA 1
ATOM 826 C C . PHE A 1 107 ? 6.373 11.920 -7.275 1.00 83.25 107 PHE A C 1
ATOM 828 O O . PHE A 1 107 ? 6.183 13.126 -7.402 1.00 83.25 107 PHE A O 1
ATOM 835 N N . SER A 1 108 ? 5.372 11.042 -7.304 1.00 83.81 108 SER A N 1
ATOM 836 C CA . SER A 1 108 ? 3.978 11.360 -7.585 1.00 83.81 108 SER A CA 1
ATOM 837 C C . SER A 1 108 ? 3.090 10.789 -6.495 1.00 83.81 108 SER A C 1
ATOM 839 O O . SER A 1 108 ? 2.625 9.650 -6.570 1.00 83.81 108 SER A O 1
ATOM 841 N N . SER A 1 109 ? 2.863 11.597 -5.468 1.00 85.19 109 SER A N 1
ATOM 842 C CA . SER A 1 109 ? 2.108 11.204 -4.286 1.00 85.19 109 SER A CA 1
ATOM 843 C C . SER A 1 109 ? 0.978 12.178 -3.985 1.00 85.19 109 SER A C 1
ATOM 845 O O . SER A 1 109 ? 1.058 13.360 -4.324 1.00 85.19 109 SER A O 1
ATOM 847 N N . LEU A 1 110 ? -0.058 11.668 -3.312 1.00 91.38 110 LEU A N 1
ATOM 848 C CA . LEU A 1 110 ? -0.999 12.517 -2.594 1.00 91.38 110 LEU A CA 1
ATOM 849 C C . LEU A 1 110 ? -0.210 13.296 -1.536 1.00 91.38 110 LEU A C 1
ATOM 851 O O . LEU A 1 110 ? 0.451 12.697 -0.684 1.00 91.38 110 LEU A O 1
ATOM 855 N N . GLN A 1 111 ? -0.272 14.623 -1.598 1.00 87.12 111 GLN A N 1
ATOM 856 C CA . GLN A 1 111 ? 0.436 15.500 -0.666 1.00 87.12 111 GLN A CA 1
ATOM 857 C C . GLN A 1 111 ? -0.365 15.682 0.620 1.00 87.12 111 GLN A C 1
ATOM 859 O O . GLN A 1 111 ? 0.184 15.639 1.720 1.00 87.12 111 GLN A O 1
ATOM 864 N N . SER A 1 112 ? -1.677 15.869 0.487 1.00 86.75 112 SER A N 1
ATOM 865 C CA . SER A 1 112 ? -2.585 15.990 1.618 1.00 86.75 112 SER A CA 1
ATOM 866 C C . SER A 1 112 ? -4.004 15.575 1.239 1.00 86.75 112 SER A C 1
ATOM 868 O O . SER A 1 112 ? -4.353 15.476 0.063 1.00 86.75 112 SER A O 1
ATOM 870 N N . LEU A 1 113 ? -4.817 15.312 2.259 1.00 90.56 113 LEU A N 1
ATOM 871 C CA . LEU A 1 113 ? -6.256 15.126 2.136 1.00 90.56 113 LEU A CA 1
ATOM 872 C C . LEU A 1 113 ? -6.941 16.085 3.117 1.00 90.56 113 LEU A C 1
ATOM 874 O O . LEU A 1 113 ? -6.431 16.260 4.231 1.00 90.56 113 LEU A O 1
ATOM 878 N N . PRO A 1 114 ? -8.070 16.706 2.739 1.00 90.25 114 PRO A N 1
ATOM 879 C CA . PRO A 1 114 ? -8.827 17.544 3.656 1.00 90.25 114 PRO A CA 1
ATOM 880 C C . PRO A 1 114 ? -9.415 16.689 4.784 1.00 90.25 114 PRO A C 1
ATOM 882 O O . PRO A 1 114 ? -9.760 15.525 4.571 1.00 90.25 114 PRO A O 1
ATOM 885 N N . ASP A 1 115 ? -9.525 17.263 5.984 1.00 90.06 115 ASP A N 1
ATOM 886 C CA . ASP A 1 115 ? -9.872 16.527 7.212 1.00 90.06 115 ASP A CA 1
ATOM 887 C C . ASP A 1 115 ? -11.239 15.828 7.162 1.00 90.06 115 ASP A C 1
ATOM 889 O O . ASP A 1 115 ? -11.440 14.817 7.837 1.00 90.06 115 ASP A O 1
ATOM 893 N N . ASP A 1 116 ? -12.146 16.343 6.333 1.00 90.94 116 ASP A N 1
ATOM 894 C CA . ASP A 1 116 ? -13.514 15.875 6.112 1.00 90.94 116 ASP A CA 1
ATOM 895 C C . ASP A 1 116 ? -13.668 14.968 4.875 1.00 90.94 116 ASP A C 1
ATOM 897 O O . ASP A 1 116 ? -14.788 14.584 4.536 1.00 90.94 116 ASP A O 1
ATOM 901 N N . MET A 1 117 ? -12.575 14.601 4.189 1.00 92.88 117 MET A N 1
ATOM 902 C CA . MET A 1 117 ? -12.606 13.833 2.929 1.00 92.88 117 MET A CA 1
ATOM 903 C C . MET A 1 117 ? -13.496 12.584 3.006 1.00 92.88 117 MET A C 1
ATOM 905 O O . MET A 1 117 ? -14.192 12.250 2.048 1.00 92.88 117 MET A O 1
ATOM 909 N N . PHE A 1 118 ? -13.487 11.893 4.147 1.00 94.81 118 PHE A N 1
ATOM 910 C CA . PHE A 1 118 ? -14.189 10.625 4.332 1.00 94.81 118 PHE A CA 1
ATOM 911 C C . PHE A 1 118 ? -15.503 10.732 5.117 1.00 94.81 118 PHE A C 1
ATOM 913 O O . PHE A 1 118 ? -16.139 9.700 5.338 1.00 94.81 118 PHE A O 1
ATOM 920 N N . ASP A 1 119 ? -15.941 11.931 5.518 1.00 94.44 119 ASP A N 1
ATOM 921 C CA . ASP A 1 119 ? -17.075 12.114 6.440 1.00 94.44 119 ASP A CA 1
ATOM 922 C C . ASP A 1 119 ? -18.389 11.527 5.900 1.00 94.44 119 ASP A C 1
ATOM 924 O O . ASP A 1 119 ? -19.154 10.928 6.656 1.00 94.44 119 ASP A O 1
ATOM 928 N N . ASP A 1 120 ? -18.598 11.593 4.583 1.00 92.62 120 ASP A N 1
ATOM 929 C CA . ASP A 1 120 ? -19.810 11.097 3.925 1.00 92.62 120 ASP A CA 1
ATOM 930 C C . ASP A 1 120 ? -19.603 9.820 3.086 1.00 92.62 120 ASP A C 1
ATOM 932 O O . ASP A 1 120 ? -20.489 9.409 2.329 1.00 92.62 120 ASP A O 1
ATOM 936 N N . MET A 1 121 ? -18.453 9.153 3.207 1.00 95.12 121 MET A N 1
ATOM 937 C CA . MET A 1 121 ? -18.123 7.946 2.433 1.00 95.12 121 MET A CA 1
ATOM 938 C C . MET A 1 121 ? -18.595 6.653 3.123 1.00 95.12 121 MET A C 1
ATOM 940 O O . MET A 1 121 ? -17.872 5.662 3.214 1.00 95.12 121 MET A O 1
ATOM 944 N N . SER A 1 122 ? -19.844 6.640 3.599 1.00 96.31 122 SER A N 1
ATOM 945 C CA . SER A 1 122 ? -20.416 5.506 4.351 1.00 96.31 122 SER A CA 1
ATOM 946 C C . SER A 1 122 ? -20.584 4.216 3.540 1.00 96.31 122 SER A C 1
ATOM 948 O O . SER A 1 122 ? -20.701 3.138 4.122 1.00 96.31 122 SER A O 1
ATOM 950 N N . ALA A 1 123 ? -20.582 4.301 2.206 1.00 98.06 123 ALA A N 1
ATOM 951 C CA . ALA A 1 123 ? -20.612 3.141 1.318 1.00 98.06 123 ALA A CA 1
ATOM 952 C C . ALA A 1 123 ? -19.242 2.459 1.160 1.00 98.06 123 ALA A C 1
ATOM 954 O O . ALA A 1 123 ? -19.201 1.332 0.660 1.00 98.06 123 ALA A O 1
ATOM 955 N N . LEU A 1 124 ? -18.144 3.095 1.590 1.00 98.31 124 LEU A N 1
ATOM 956 C CA . LEU A 1 124 ? -16.792 2.588 1.382 1.00 98.31 124 LEU A CA 1
ATOM 957 C C . LEU A 1 124 ? -16.570 1.290 2.166 1.00 98.31 124 LEU A C 1
ATOM 959 O O . LEU A 1 124 ? -16.724 1.239 3.385 1.00 98.31 124 LEU A O 1
ATOM 963 N N . THR A 1 125 ? -16.198 0.228 1.452 1.00 98.62 125 THR A N 1
ATOM 964 C CA . THR A 1 125 ? -15.938 -1.107 2.019 1.00 98.62 125 THR A CA 1
ATOM 965 C C . THR A 1 125 ? -14.480 -1.531 1.879 1.00 98.62 125 THR A C 1
ATOM 967 O O . THR A 1 125 ? -13.984 -2.296 2.711 1.00 98.62 125 THR A O 1
ATOM 970 N N . PHE A 1 126 ? -13.778 -1.005 0.875 1.00 98.75 126 PHE A N 1
ATOM 971 C CA . PHE A 1 126 ? -12.373 -1.276 0.608 1.00 98.75 126 PHE A CA 1
ATOM 972 C C . PHE A 1 126 ? -11.614 0.035 0.403 1.00 98.75 126 PHE A C 1
ATOM 974 O O . PHE A 1 126 ? -12.002 0.849 -0.437 1.00 98.75 126 PHE A O 1
ATOM 981 N N . MET A 1 127 ? -10.518 0.205 1.141 1.00 98.44 127 MET A N 1
ATOM 982 C CA . MET A 1 127 ? -9.595 1.321 0.975 1.00 98.44 127 MET A CA 1
ATOM 983 C C . MET A 1 127 ? -8.151 0.821 0.973 1.00 98.44 127 MET A C 1
ATOM 985 O O . MET A 1 127 ? -7.693 0.205 1.939 1.00 98.44 127 MET A O 1
ATOM 989 N N . HIS A 1 128 ? -7.440 1.116 -0.110 1.00 97.88 128 HIS A N 1
ATOM 990 C CA . HIS A 1 128 ? -6.004 0.916 -0.258 1.00 97.88 128 HIS A CA 1
ATOM 991 C C . HIS A 1 128 ? -5.352 2.242 -0.642 1.00 97.88 128 HIS A C 1
ATOM 993 O O . HIS A 1 128 ? -5.734 2.846 -1.644 1.00 97.88 128 HIS A O 1
ATOM 999 N N . VAL A 1 129 ? -4.389 2.688 0.162 1.00 96.19 129 VAL A N 1
ATOM 1000 C CA . VAL A 1 129 ? -3.608 3.907 -0.077 1.00 96.19 129 VAL A CA 1
ATOM 1001 C C . VAL A 1 129 ? -2.133 3.556 0.085 1.00 96.19 129 VAL A C 1
ATOM 1003 O O . VAL A 1 129 ? -1.696 3.180 1.179 1.00 96.19 129 VAL A O 1
ATOM 1006 N N . GLY A 1 130 ? -1.383 3.638 -1.010 1.00 94.25 130 GLY A N 1
ATOM 1007 C CA . GLY A 1 130 ? -0.012 3.158 -1.100 1.00 94.25 130 GLY A CA 1
ATOM 1008 C C . GLY A 1 130 ? 0.944 4.146 -1.764 1.00 94.25 130 GLY A C 1
ATOM 1009 O O . GLY A 1 130 ? 0.580 4.871 -2.688 1.00 94.25 130 GLY A O 1
ATOM 1010 N N . VAL A 1 131 ? 2.195 4.148 -1.299 1.00 91.94 131 VAL A N 1
ATOM 1011 C CA . VAL A 1 131 ? 3.319 4.910 -1.876 1.00 91.94 131 VAL A CA 1
ATOM 1012 C C . VAL A 1 131 ? 3.057 6.421 -1.879 1.00 91.94 131 VAL A C 1
ATOM 1014 O O . VAL A 1 131 ? 3.064 7.102 -2.906 1.00 91.94 131 VAL A O 1
ATOM 1017 N N . HIS A 1 132 ? 2.850 6.969 -0.681 1.00 93.94 132 HIS A N 1
ATOM 1018 C CA . HIS A 1 132 ? 2.788 8.415 -0.444 1.00 93.94 132 HIS A CA 1
ATOM 1019 C C . HIS A 1 132 ? 3.733 8.790 0.704 1.00 93.94 132 HIS A C 1
ATOM 1021 O O . HIS A 1 132 ? 3.294 9.068 1.822 1.00 93.94 132 HIS A O 1
ATOM 1027 N N . PRO A 1 133 ? 5.057 8.767 0.458 1.00 92.06 133 PRO A N 1
ATOM 1028 C CA . PRO A 1 133 ? 6.059 8.812 1.521 1.00 92.06 133 PRO A CA 1
ATOM 1029 C C . PRO A 1 133 ? 6.077 10.132 2.299 1.00 92.06 133 PRO A C 1
ATOM 1031 O O . PRO A 1 133 ? 6.519 10.138 3.443 1.00 92.06 133 PRO A O 1
ATOM 1034 N N . GLN A 1 134 ? 5.580 11.223 1.705 1.00 92.25 134 GLN A N 1
ATOM 1035 C CA . GLN A 1 134 ? 5.523 12.556 2.319 1.00 92.25 134 GLN A CA 1
ATOM 1036 C C . GLN A 1 134 ? 4.228 12.817 3.105 1.00 92.25 134 GLN A C 1
ATOM 1038 O O . GLN A 1 134 ? 4.087 13.868 3.727 1.00 92.25 134 GLN A O 1
ATOM 1043 N N . MET A 1 135 ? 3.270 11.886 3.086 1.00 93.62 135 MET A N 1
ATOM 1044 C CA . MET A 1 135 ? 1.991 12.059 3.768 1.00 93.62 135 MET A CA 1
ATOM 1045 C C . MET A 1 135 ? 2.173 11.950 5.284 1.00 93.62 135 MET A C 1
ATOM 1047 O O . MET A 1 135 ? 2.469 10.878 5.805 1.00 93.62 135 MET A O 1
ATOM 1051 N N . THR A 1 136 ? 1.970 13.061 5.993 1.00 94.69 136 THR A N 1
ATOM 1052 C CA . THR A 1 136 ? 2.186 13.143 7.448 1.00 94.69 136 THR A CA 1
ATOM 1053 C C . THR A 1 136 ? 0.953 12.811 8.278 1.00 94.69 136 THR A C 1
ATOM 1055 O O . THR A 1 136 ? 1.081 12.395 9.432 1.00 94.69 136 THR A O 1
ATOM 1058 N N . ARG A 1 137 ? -0.240 12.974 7.695 1.00 95.56 137 ARG A N 1
ATOM 1059 C CA . ARG A 1 137 ? -1.537 12.768 8.347 1.00 95.56 137 ARG A CA 1
ATOM 1060 C C . ARG A 1 137 ? -2.564 12.189 7.380 1.00 95.56 137 ARG A C 1
ATOM 1062 O O . ARG A 1 137 ? -2.526 12.475 6.184 1.00 95.56 137 ARG A O 1
ATOM 1069 N N . LEU A 1 138 ? -3.504 11.429 7.929 1.00 96.31 138 LEU A N 1
ATOM 1070 C CA . LEU A 1 138 ? -4.714 10.977 7.248 1.00 96.31 138 LEU A CA 1
ATOM 1071 C C . LEU A 1 138 ? -5.936 11.679 7.861 1.00 96.31 138 LEU A C 1
ATOM 1073 O O . LEU A 1 138 ? -5.913 11.993 9.053 1.00 96.31 138 LEU A O 1
ATOM 1077 N N . PRO A 1 139 ? -7.000 11.908 7.078 1.00 95.31 139 PRO A N 1
ATOM 1078 C CA . PRO A 1 139 ? -8.236 12.495 7.579 1.00 95.31 139 PRO A CA 1
ATOM 1079 C C . PRO A 1 139 ? -8.997 11.502 8.466 1.00 95.31 139 PRO A C 1
ATOM 1081 O O . PRO A 1 139 ? -8.686 10.307 8.517 1.00 95.31 139 PRO A O 1
ATOM 1084 N N . SER A 1 140 ? -10.013 11.994 9.175 1.00 96.62 140 SER A N 1
ATOM 1085 C CA . SER A 1 140 ? -10.785 11.167 10.104 1.00 96.62 140 SER A CA 1
ATOM 1086 C C . SER A 1 140 ? -11.500 10.018 9.392 1.00 96.62 140 SER A C 1
ATOM 1088 O O . SER A 1 140 ? -12.062 10.178 8.313 1.00 96.62 140 SER A O 1
ATOM 1090 N N . PHE A 1 141 ? -11.556 8.850 10.034 1.00 97.62 141 PHE A N 1
ATOM 1091 C CA . PHE A 1 141 ? -12.309 7.698 9.530 1.00 97.62 141 PHE A CA 1
ATOM 1092 C C . PHE A 1 141 ? -13.776 7.681 9.976 1.00 97.62 141 PHE A C 1
ATOM 1094 O O . PHE A 1 141 ? -14.479 6.699 9.735 1.00 97.62 141 PHE A O 1
ATOM 1101 N N . ARG A 1 142 ? -14.279 8.748 10.611 1.00 96.69 142 ARG A N 1
ATOM 1102 C CA . ARG A 1 142 ? -15.630 8.801 11.203 1.00 96.69 142 ARG A CA 1
ATOM 1103 C C . ARG A 1 142 ? -16.762 8.386 10.253 1.00 96.69 142 ARG A C 1
ATOM 1105 O O . ARG A 1 142 ? -17.689 7.712 10.694 1.00 96.69 142 ARG A O 1
ATOM 1112 N N . GLY A 1 143 ? -16.670 8.733 8.969 1.00 96.25 143 GLY A N 1
ATOM 1113 C CA . GLY A 1 143 ? -17.681 8.385 7.966 1.00 96.25 143 GLY A CA 1
ATOM 1114 C C . GLY A 1 143 ? -17.582 6.957 7.421 1.00 96.25 143 GLY A C 1
ATOM 1115 O O . GLY A 1 143 ? -18.555 6.445 6.868 1.00 96.25 143 GLY A O 1
ATOM 1116 N N . LEU A 1 144 ? -16.457 6.261 7.635 1.00 97.50 144 LEU A N 1
ATOM 1117 C CA . LEU A 1 144 ? -16.130 4.947 7.057 1.00 97.50 144 LEU A CA 1
ATOM 1118 C C . LEU A 1 144 ? -16.798 3.769 7.793 1.00 97.50 144 LEU A C 1
ATOM 1120 O O . LEU A 1 144 ? -16.185 2.744 8.087 1.00 97.50 144 LEU A O 1
ATOM 1124 N N . THR A 1 145 ? -18.087 3.905 8.090 1.00 97.31 145 THR A N 1
ATOM 1125 C CA . THR A 1 145 ? -18.851 2.989 8.955 1.00 97.31 145 THR A CA 1
ATOM 1126 C C . THR A 1 145 ? -19.032 1.577 8.396 1.00 97.31 145 THR A C 1
ATOM 1128 O O . THR A 1 145 ? -19.327 0.665 9.161 1.00 97.31 145 THR A O 1
ATOM 1131 N N . ARG A 1 146 ? -18.849 1.354 7.087 1.00 98.25 146 ARG A N 1
ATOM 1132 C CA . ARG A 1 146 ? -18.961 0.028 6.441 1.00 98.25 146 ARG A CA 1
ATOM 1133 C C . ARG A 1 146 ? -17.623 -0.548 5.978 1.00 98.25 146 ARG A C 1
ATOM 1135 O O . ARG A 1 146 ? -17.619 -1.572 5.289 1.00 98.25 146 ARG A O 1
ATOM 1142 N N . LEU A 1 147 ? -16.504 0.076 6.349 1.00 98.62 147 LEU A N 1
ATOM 1143 C CA . LEU A 1 147 ? -15.188 -0.341 5.884 1.00 98.62 147 LEU A CA 1
ATOM 1144 C C . LEU A 1 147 ? -14.859 -1.749 6.393 1.00 98.62 147 LEU A C 1
ATOM 1146 O O . LEU A 1 147 ? -14.904 -2.015 7.592 1.00 98.62 147 LEU A O 1
ATOM 1150 N N . LYS A 1 148 ? -14.517 -2.646 5.466 1.00 98.69 148 LYS A N 1
ATOM 1151 C CA . LYS A 1 148 ? -14.161 -4.045 5.741 1.00 98.69 148 LYS A CA 1
ATOM 1152 C C . LYS A 1 148 ? -12.675 -4.313 5.570 1.00 98.69 148 LYS A C 1
ATOM 1154 O O . LYS A 1 148 ? -12.128 -5.159 6.272 1.00 98.69 148 LYS A O 1
ATOM 1159 N N . SER A 1 149 ? -12.023 -3.613 4.648 1.00 98.81 149 SER A N 1
ATOM 1160 C CA . SER A 1 149 ? -10.605 -3.792 4.350 1.00 98.81 149 SER A CA 1
ATOM 1161 C C . SER A 1 149 ? -9.903 -2.446 4.271 1.00 98.81 149 SER A C 1
ATOM 1163 O O . SER A 1 149 ? -10.276 -1.603 3.456 1.00 98.81 149 SER A O 1
ATOM 1165 N N . LEU A 1 150 ? -8.866 -2.287 5.089 1.00 98.81 150 LEU A N 1
ATOM 1166 C CA . LEU A 1 150 ? -7.979 -1.132 5.101 1.00 98.81 150 LEU A CA 1
ATOM 1167 C C . LEU A 1 150 ? -6.542 -1.591 4.853 1.00 98.81 150 LEU A C 1
ATOM 1169 O O . LEU A 1 150 ? -6.019 -2.427 5.592 1.00 98.81 150 LEU A O 1
ATOM 1173 N N . THR A 1 151 ? -5.908 -1.045 3.820 1.00 98.69 151 THR A N 1
ATOM 1174 C CA . THR A 1 151 ? -4.476 -1.215 3.557 1.00 98.69 151 THR A CA 1
ATOM 1175 C C . THR A 1 151 ? -3.805 0.145 3.434 1.00 98.69 151 THR A C 1
ATOM 1177 O O . THR A 1 151 ? -4.226 0.976 2.633 1.00 98.69 151 THR A O 1
ATOM 1180 N N . LEU A 1 152 ? -2.769 0.358 4.241 1.00 97.81 152 LEU A N 1
ATOM 1181 C CA . LEU A 1 152 ? -1.916 1.542 4.206 1.00 97.81 152 LEU A CA 1
ATOM 1182 C C . LEU A 1 152 ? -0.475 1.077 4.006 1.00 97.81 152 LEU A C 1
ATOM 1184 O O . LEU A 1 152 ? 0.043 0.309 4.822 1.00 97.81 152 LEU A O 1
ATOM 1188 N N . ALA A 1 153 ? 0.160 1.509 2.920 1.00 94.44 153 ALA A N 1
ATOM 1189 C CA . ALA A 1 153 ? 1.484 1.034 2.535 1.00 94.44 153 ALA A CA 1
ATOM 1190 C C . ALA A 1 153 ? 2.421 2.189 2.165 1.00 94.44 153 ALA A C 1
ATOM 1192 O O . ALA A 1 153 ? 2.065 3.069 1.391 1.00 94.44 153 ALA A 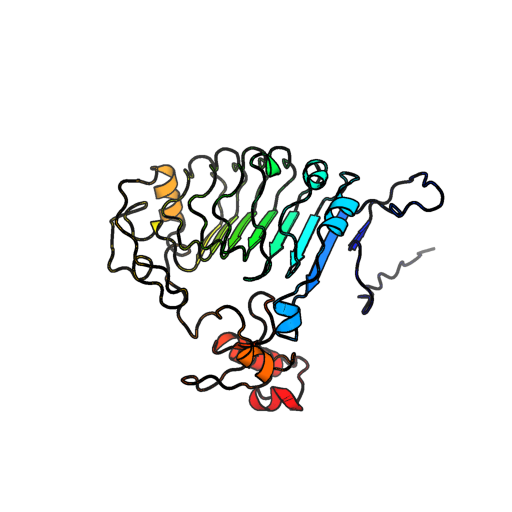O 1
ATOM 1193 N N . GLN A 1 154 ? 3.647 2.175 2.688 1.00 92.25 154 GLN A N 1
ATOM 1194 C CA . GLN A 1 154 ? 4.691 3.155 2.364 1.00 92.25 154 GLN A CA 1
ATOM 1195 C C . GLN A 1 154 ? 4.255 4.615 2.590 1.00 92.25 154 GLN A C 1
ATOM 1197 O O . GLN A 1 154 ? 4.529 5.506 1.786 1.00 92.25 154 GLN A O 1
ATOM 1202 N N . LEU A 1 155 ? 3.587 4.856 3.720 1.00 94.94 155 LEU A N 1
ATOM 1203 C CA . LEU A 1 155 ? 3.322 6.196 4.244 1.00 94.94 155 LEU A CA 1
ATOM 1204 C C . LEU A 1 155 ? 4.429 6.538 5.247 1.00 94.94 155 LEU A C 1
ATOM 1206 O O . LEU A 1 155 ? 4.236 6.501 6.460 1.00 94.94 155 LEU A O 1
ATOM 1210 N N . PHE A 1 156 ? 5.636 6.755 4.722 1.00 93.44 156 PHE A N 1
ATOM 1211 C CA . PHE A 1 156 ? 6.865 6.809 5.518 1.00 93.44 156 PHE A CA 1
ATOM 1212 C C . PHE A 1 156 ? 6.874 7.916 6.567 1.00 93.44 156 PHE A C 1
ATOM 1214 O O . PHE A 1 156 ? 7.437 7.686 7.632 1.00 93.44 156 PHE A O 1
ATOM 1221 N N . ALA A 1 157 ? 6.260 9.064 6.267 1.00 94.62 157 ALA A N 1
ATOM 1222 C CA . ALA A 1 157 ? 6.161 10.219 7.153 1.00 94.62 157 ALA A CA 1
ATOM 1223 C C . ALA A 1 157 ? 4.884 10.247 8.013 1.00 94.62 157 ALA A C 1
ATOM 1225 O O . ALA A 1 157 ? 4.676 11.216 8.747 1.00 94.62 157 ALA A O 1
ATOM 1226 N N . LEU A 1 158 ? 4.019 9.226 7.932 1.00 96.19 158 LEU A N 1
ATOM 1227 C CA . LEU A 1 158 ? 2.764 9.208 8.680 1.00 96.19 158 LEU A CA 1
ATOM 1228 C C . LEU A 1 158 ? 3.054 9.143 10.181 1.00 96.19 158 LEU A C 1
ATOM 1230 O O . LEU A 1 158 ? 3.656 8.187 10.682 1.00 96.19 158 LEU A O 1
ATOM 1234 N N . VAL A 1 159 ? 2.627 10.168 10.911 1.00 94.94 159 VAL A N 1
ATOM 1235 C CA . VAL A 1 159 ? 2.923 10.288 12.345 1.00 94.94 159 VAL A CA 1
ATOM 1236 C C . VAL A 1 159 ? 2.000 9.392 13.167 1.00 94.94 159 VAL A C 1
ATOM 1238 O O . VAL A 1 159 ? 2.446 8.692 14.076 1.00 94.94 159 VAL A O 1
ATOM 1241 N N . GLU A 1 160 ? 0.712 9.383 12.830 1.00 96.00 160 GLU A N 1
ATOM 1242 C CA . GLU A 1 160 ? -0.305 8.620 13.544 1.00 96.00 160 GLU A CA 1
ATOM 1243 C C . GLU A 1 160 ? -1.436 8.157 12.624 1.00 96.00 160 GLU A C 1
ATOM 1245 O O . GLU A 1 160 ? -1.716 8.750 11.582 1.00 96.00 160 GLU A O 1
ATOM 1250 N N . LEU A 1 161 ? -2.094 7.073 13.033 1.00 97.50 161 LEU A N 1
ATOM 1251 C CA . LEU A 1 161 ? -3.307 6.579 12.391 1.00 97.50 161 LEU A CA 1
ATOM 1252 C C . LEU A 1 161 ? -4.545 7.246 13.015 1.00 97.50 161 LEU A C 1
ATOM 1254 O O . LEU A 1 161 ? -4.588 7.387 14.241 1.00 97.50 161 LEU A O 1
ATOM 1258 N N . PRO A 1 162 ? -5.582 7.572 12.220 1.00 97.44 162 PRO A N 1
ATOM 1259 C CA . PRO A 1 162 ? -6.857 8.047 12.749 1.00 97.44 162 PRO A CA 1
ATOM 1260 C C . PRO A 1 162 ? -7.532 7.025 13.675 1.00 97.44 162 PRO A C 1
ATOM 1262 O O . PRO A 1 162 ? -7.271 5.821 13.609 1.00 97.44 162 PRO A O 1
ATOM 1265 N N . SER A 1 163 ? -8.453 7.506 14.513 1.00 97.75 163 SER A N 1
ATOM 1266 C CA . SER A 1 163 ? -9.253 6.658 15.406 1.00 97.75 163 SER A CA 1
ATOM 1267 C C . SER A 1 163 ? -10.071 5.608 14.644 1.00 97.75 163 SER A C 1
ATOM 1269 O O . SER A 1 163 ? -10.597 5.869 13.561 1.00 97.75 163 SER A O 1
ATOM 1271 N N . PHE A 1 164 ? -10.219 4.420 15.239 1.00 98.19 164 PHE A N 1
ATOM 1272 C CA . PHE A 1 164 ? -10.980 3.298 14.677 1.00 98.19 164 PHE A CA 1
ATOM 1273 C C . PHE A 1 164 ? -12.409 3.181 15.236 1.00 98.19 164 PHE A C 1
ATOM 1275 O O . PHE A 1 164 ? -13.075 2.176 14.998 1.00 98.19 164 PHE A O 1
ATOM 1282 N N . GLU A 1 165 ? -12.911 4.191 15.956 1.00 96.94 165 GLU A N 1
ATOM 1283 C CA . GLU A 1 165 ? -14.249 4.191 16.584 1.00 96.94 165 GLU A CA 1
ATOM 1284 C C . GLU A 1 165 ? -15.403 3.815 15.640 1.00 96.94 165 GLU A C 1
ATOM 1286 O O . GLU A 1 165 ? -16.321 3.091 16.033 1.00 96.94 165 GLU A O 1
ATOM 1291 N N . SER A 1 166 ? -15.347 4.259 14.384 1.00 96.56 166 SER A N 1
ATOM 1292 C CA . SER A 1 166 ? -16.358 3.987 13.355 1.00 96.56 166 SER A CA 1
ATOM 1293 C C . SER A 1 166 ? -16.165 2.651 12.624 1.00 96.56 166 SER A C 1
ATOM 1295 O O . SER A 1 166 ? -17.084 2.189 11.950 1.00 96.56 166 SER A O 1
ATOM 1297 N N . LEU A 1 167 ? -15.009 1.993 12.758 1.00 97.88 167 LEU A N 1
ATOM 1298 C CA . LEU A 1 167 ? -14.598 0.856 11.922 1.00 97.88 167 LEU A CA 1
ATOM 1299 C C . LEU A 1 167 ? -15.110 -0.504 12.437 1.00 97.88 167 LEU A C 1
ATOM 1301 O O . LEU A 1 167 ? -14.418 -1.518 12.382 1.00 97.88 167 LEU A O 1
ATOM 1305 N N . GLN A 1 168 ? -16.344 -0.566 12.933 1.00 96.62 168 GLN A N 1
ATOM 1306 C CA . GLN A 1 168 ? -16.902 -1.756 13.603 1.00 96.62 168 GLN A CA 1
ATOM 1307 C C . GLN A 1 168 ? -16.987 -3.000 12.696 1.00 96.62 168 GLN A C 1
ATOM 1309 O O . GLN A 1 168 ? -17.009 -4.137 13.177 1.00 96.62 168 GLN A O 1
ATOM 1314 N N . HIS A 1 169 ? -17.017 -2.793 11.379 1.00 98.19 169 HIS A N 1
ATOM 1315 C CA . HIS A 1 169 ? -17.076 -3.843 10.363 1.00 98.19 169 HIS A CA 1
ATOM 1316 C C . HIS A 1 169 ? -15.711 -4.209 9.766 1.00 98.19 169 HIS A C 1
ATOM 1318 O O . HIS A 1 169 ? -15.668 -5.013 8.838 1.00 98.19 169 HIS A O 1
ATOM 1324 N N . LEU A 1 170 ? -14.608 -3.668 10.293 1.00 98.75 170 LEU A N 1
ATOM 1325 C CA . LEU A 1 170 ? -13.279 -3.948 9.762 1.00 98.75 170 LEU A CA 1
ATOM 1326 C C . LEU A 1 170 ? -12.913 -5.423 9.970 1.00 98.75 170 LEU A C 1
ATOM 1328 O O . LEU A 1 170 ? -12.856 -5.924 11.093 1.00 98.75 170 LEU A O 1
ATOM 1332 N N . GLU A 1 171 ? -12.646 -6.114 8.866 1.00 98.75 171 GLU A N 1
ATOM 1333 C CA . GLU A 1 171 ? -12.281 -7.530 8.824 1.00 98.75 171 GLU A CA 1
ATOM 1334 C C . GLU A 1 171 ? -10.793 -7.721 8.503 1.00 98.75 171 GLU A C 1
ATOM 1336 O O . GLU A 1 171 ? -10.184 -8.691 8.962 1.00 98.75 171 GLU A O 1
ATOM 1341 N N . ARG A 1 172 ? -10.191 -6.802 7.741 1.00 98.81 172 ARG A N 1
ATOM 1342 C CA . ARG A 1 172 ? -8.789 -6.859 7.317 1.00 98.81 172 ARG A CA 1
ATOM 1343 C C . ARG A 1 172 ? -8.095 -5.516 7.520 1.00 98.81 172 ARG A C 1
ATOM 1345 O O . ARG A 1 172 ? -8.540 -4.503 6.988 1.00 98.81 172 ARG A O 1
ATOM 1352 N N . LEU A 1 173 ? -6.965 -5.552 8.220 1.00 98.75 173 LEU A N 1
ATOM 1353 C CA . LEU A 1 173 ? -6.049 -4.428 8.378 1.00 98.75 173 LEU A CA 1
ATOM 1354 C C . LEU A 1 173 ? -4.646 -4.839 7.931 1.00 98.75 173 LEU A C 1
ATOM 1356 O O . LEU A 1 173 ? -4.100 -5.823 8.432 1.00 98.75 173 LEU A O 1
ATOM 1360 N N . VAL A 1 174 ? -4.063 -4.086 7.004 1.00 98.38 174 VAL A N 1
ATOM 1361 C CA . VAL A 1 174 ? -2.696 -4.300 6.519 1.00 98.38 174 VAL A CA 1
ATOM 1362 C C . VAL A 1 174 ? -1.932 -2.982 6.598 1.00 98.38 174 VAL A C 1
ATOM 1364 O O . VAL A 1 174 ? -2.335 -1.994 5.990 1.00 98.38 174 VAL A O 1
ATOM 1367 N N . LEU A 1 175 ? -0.837 -2.970 7.355 1.00 97.69 175 LEU A N 1
ATOM 1368 C CA . LEU A 1 175 ? 0.043 -1.813 7.520 1.00 97.69 175 LEU A CA 1
ATOM 1369 C C . LEU A 1 175 ? 1.444 -2.193 7.039 1.00 97.69 175 LEU A C 1
ATOM 1371 O O . LEU A 1 175 ? 2.041 -3.131 7.566 1.00 97.69 175 LEU A O 1
ATOM 1375 N N . VAL A 1 176 ? 1.975 -1.499 6.037 1.00 93.62 176 VAL A N 1
ATOM 1376 C CA . VAL A 1 176 ? 3.283 -1.829 5.449 1.00 93.62 176 VAL A CA 1
ATOM 1377 C C . VAL A 1 176 ? 4.178 -0.602 5.456 1.00 93.62 176 VAL A C 1
ATOM 1379 O O . VAL A 1 176 ? 3.806 0.427 4.898 1.00 93.62 176 VAL A O 1
ATOM 1382 N N . SER A 1 177 ? 5.366 -0.718 6.051 1.00 91.94 177 SER A N 1
ATOM 1383 C CA . SER A 1 177 ? 6.388 0.339 6.061 1.00 91.94 177 SER A CA 1
ATOM 1384 C C . SER A 1 177 ? 5.848 1.699 6.544 1.00 91.94 177 SER A C 1
ATOM 1386 O O . SER A 1 177 ? 5.912 2.696 5.826 1.00 91.94 177 SER A O 1
ATOM 1388 N N . LEU A 1 178 ? 5.300 1.746 7.764 1.00 94.88 178 LEU A N 1
ATOM 1389 C CA . LEU A 1 178 ? 4.875 2.989 8.430 1.00 94.88 178 LEU A CA 1
ATOM 1390 C C . LEU A 1 178 ? 5.990 3.474 9.363 1.00 94.88 178 LEU A C 1
ATOM 1392 O O . LEU A 1 178 ? 5.935 3.306 10.580 1.00 94.88 178 LEU A O 1
ATOM 1396 N N . LEU A 1 179 ? 7.050 4.007 8.757 1.00 92.38 179 LEU A N 1
ATOM 1397 C CA . LEU A 1 179 ? 8.373 4.104 9.380 1.00 92.38 179 LEU A CA 1
ATOM 1398 C C . LEU A 1 179 ? 8.432 5.065 10.581 1.00 92.38 179 LEU A C 1
ATOM 1400 O O . LEU A 1 179 ? 9.216 4.819 11.498 1.00 92.38 179 LEU A O 1
ATOM 1404 N N . THR A 1 180 ? 7.611 6.120 10.593 1.00 93.81 180 THR A N 1
ATOM 1405 C CA . THR A 1 180 ? 7.524 7.102 11.692 1.00 93.81 180 THR A CA 1
ATOM 1406 C C . THR A 1 180 ? 6.391 6.854 12.682 1.00 93.81 180 THR A C 1
ATOM 1408 O O . THR A 1 180 ? 6.365 7.477 13.739 1.00 93.81 180 THR A O 1
ATOM 1411 N N . THR A 1 181 ? 5.439 5.973 12.372 1.00 95.38 181 THR A N 1
ATOM 1412 C CA . THR A 1 181 ? 4.280 5.751 13.242 1.00 95.38 181 THR A CA 1
ATOM 1413 C C . THR A 1 181 ? 4.695 4.948 14.482 1.00 95.38 181 THR A C 1
ATOM 1415 O O . THR A 1 181 ? 5.106 3.789 14.397 1.00 95.38 181 THR A O 1
ATOM 1418 N N . GLU A 1 182 ? 4.563 5.554 15.664 1.00 94.75 182 GLU A N 1
ATOM 1419 C CA . GLU A 1 182 ? 5.038 4.969 16.929 1.00 94.75 182 GLU A CA 1
ATOM 1420 C C . GLU A 1 182 ? 3.993 4.147 17.693 1.00 94.75 182 GLU A C 1
ATOM 1422 O O . GLU A 1 182 ? 4.347 3.353 18.567 1.00 94.75 182 GLU A O 1
ATOM 1427 N N . SER A 1 183 ? 2.707 4.324 17.397 1.00 96.81 183 SER A N 1
ATOM 1428 C CA . SER A 1 183 ? 1.605 3.698 18.135 1.00 96.81 183 SER A CA 1
ATOM 1429 C C . SER A 1 183 ? 0.436 3.334 17.223 1.00 96.81 183 SER A C 1
ATOM 1431 O O . SER A 1 183 ? 0.266 3.920 16.158 1.00 96.81 183 SER A O 1
ATOM 1433 N N . LEU A 1 184 ? -0.399 2.399 17.676 1.00 97.81 184 LEU A N 1
ATOM 1434 C CA . LEU A 1 184 ? -1.659 2.029 17.022 1.00 97.81 184 LEU A CA 1
ATOM 1435 C C . LEU A 1 184 ? -2.851 2.668 17.760 1.00 97.81 184 LEU A C 1
ATOM 1437 O O . LEU A 1 184 ? -2.749 2.906 18.966 1.00 97.81 184 LEU A O 1
ATOM 1441 N N . PRO A 1 185 ? -3.987 2.915 17.082 1.00 97.62 185 PRO A N 1
ATOM 1442 C CA . PRO A 1 185 ? -5.201 3.390 17.738 1.00 97.62 185 PRO A CA 1
ATOM 1443 C C . PRO A 1 185 ? -5.825 2.298 18.627 1.00 97.62 185 PRO A C 1
ATOM 1445 O O . PRO A 1 185 ? -5.391 1.139 18.636 1.00 97.62 185 PRO A O 1
ATOM 1448 N N . ASP A 1 186 ? -6.851 2.660 19.399 1.00 98.19 186 ASP A N 1
ATOM 1449 C CA . ASP A 1 186 ? -7.589 1.684 20.206 1.00 98.19 186 ASP A CA 1
ATOM 1450 C C . ASP A 1 186 ? -8.371 0.715 19.310 1.00 98.19 186 ASP A C 1
ATOM 1452 O O . ASP A 1 186 ? -9.117 1.122 18.417 1.00 98.19 186 ASP A O 1
ATOM 1456 N N . PHE A 1 187 ? -8.205 -0.584 19.552 1.00 98.44 187 PHE A N 1
ATOM 1457 C CA . PHE A 1 187 ? -8.871 -1.638 18.795 1.00 98.44 187 PHE A CA 1
ATOM 1458 C C . PHE A 1 187 ? -10.146 -2.162 19.476 1.00 98.44 187 PHE A C 1
ATOM 1460 O O . PHE A 1 187 ? -10.781 -3.079 18.954 1.00 98.44 187 PHE A O 1
ATOM 1467 N N . ALA A 1 188 ? -10.578 -1.586 20.604 1.00 98.19 188 ALA A N 1
ATOM 1468 C CA . ALA A 1 188 ? -11.862 -1.926 21.231 1.00 98.19 188 ALA A CA 1
ATOM 1469 C C . ALA A 1 188 ? -13.082 -1.908 20.269 1.00 98.19 188 ALA A C 1
ATOM 1471 O O . ALA A 1 188 ? -13.948 -2.784 20.405 1.00 98.19 188 ALA A O 1
ATOM 1472 N N . PRO A 1 189 ? -13.174 -0.989 19.281 1.00 97.62 189 PRO A N 1
ATOM 1473 C CA . PRO A 1 189 ? -14.293 -0.954 18.331 1.00 97.62 189 PRO A CA 1
ATOM 1474 C C . PRO A 1 189 ? -14.240 -2.036 17.233 1.00 97.62 189 PRO A C 1
ATOM 1476 O O . PRO A 1 189 ? -15.288 -2.495 16.774 1.00 97.62 189 PRO A O 1
ATOM 1479 N N . VAL A 1 190 ? -13.048 -2.487 16.819 1.00 97.06 190 VAL A N 1
ATOM 1480 C CA . VAL A 1 190 ? -12.829 -3.389 15.661 1.00 97.06 190 VAL A CA 1
ATOM 1481 C C . VAL A 1 190 ? -12.972 -4.871 16.035 1.00 97.06 190 VAL A C 1
ATOM 1483 O O . VAL A 1 190 ? -12.052 -5.683 15.925 1.00 97.06 190 VAL A O 1
ATOM 1486 N N . LYS A 1 191 ? -14.167 -5.261 16.482 1.00 93.12 191 LYS A N 1
ATOM 1487 C CA . LYS A 1 191 ? -14.435 -6.611 17.020 1.00 93.12 191 LYS A CA 1
ATOM 1488 C C . LYS A 1 191 ? -14.437 -7.725 15.965 1.00 93.12 191 LYS A C 1
ATOM 1490 O O . LYS A 1 191 ? -14.259 -8.891 16.311 1.00 93.12 191 LYS A O 1
ATOM 1495 N N . ASN A 1 192 ? -14.619 -7.376 14.691 1.00 96.06 192 ASN A N 1
ATOM 1496 C CA . ASN A 1 192 ? -14.764 -8.324 13.582 1.00 96.06 192 ASN A CA 1
ATOM 1497 C C . ASN A 1 192 ? -13.448 -8.648 12.858 1.00 96.06 192 ASN A C 1
ATOM 1499 O O . ASN A 1 192 ? -13.470 -9.349 11.845 1.00 96.06 192 ASN A O 1
ATOM 1503 N N . LEU A 1 193 ? -12.306 -8.183 13.375 1.00 98.25 193 LEU A N 1
ATOM 1504 C CA . LEU A 1 193 ? -11.020 -8.320 12.701 1.00 98.25 193 LEU A CA 1
ATOM 1505 C C . LEU A 1 193 ? -10.619 -9.798 12.540 1.00 98.25 193 LEU A C 1
ATOM 1507 O O . LEU A 1 193 ? -10.465 -10.547 13.519 1.00 98.25 193 LEU A O 1
ATOM 1511 N N . ARG A 1 194 ? -10.437 -10.207 11.281 1.00 98.19 194 ARG A N 1
ATOM 1512 C CA . ARG A 1 194 ? -10.065 -11.562 10.839 1.00 98.19 194 ARG A CA 1
ATOM 1513 C C . ARG A 1 194 ? -8.606 -11.657 10.418 1.00 98.19 194 ARG A C 1
ATOM 1515 O O . ARG A 1 194 ? -8.016 -12.718 10.571 1.00 98.19 194 ARG A O 1
ATOM 1522 N N . ALA A 1 195 ? -8.038 -10.567 9.912 1.00 98.38 195 ALA A N 1
ATOM 1523 C CA . ALA A 1 195 ? -6.637 -10.478 9.532 1.00 98.38 195 ALA A CA 1
ATOM 1524 C C . ALA A 1 195 ? -6.054 -9.132 9.970 1.00 98.38 195 ALA A C 1
ATOM 1526 O O . ALA A 1 195 ? -6.608 -8.081 9.648 1.00 98.38 195 ALA A O 1
ATOM 1527 N N . PHE A 1 196 ? -4.918 -9.181 10.661 1.00 98.38 196 PHE A N 1
ATOM 1528 C CA . PHE A 1 196 ? -4.090 -8.018 10.946 1.00 98.38 196 PHE A CA 1
ATOM 1529 C C . PHE A 1 196 ? -2.651 -8.340 10.562 1.00 98.38 196 PHE A C 1
ATOM 1531 O O . PHE A 1 196 ? -2.045 -9.242 11.139 1.00 98.38 196 PHE A O 1
ATOM 1538 N N . VAL A 1 197 ? -2.129 -7.638 9.562 1.00 97.19 197 VAL A N 1
ATOM 1539 C CA . VAL A 1 197 ? -0.777 -7.848 9.049 1.00 97.19 197 VAL A CA 1
ATOM 1540 C C . VAL A 1 197 ? 0.007 -6.556 9.186 1.00 97.19 197 VAL A C 1
ATOM 1542 O O . VAL A 1 197 ? -0.452 -5.504 8.738 1.00 97.19 197 VAL A O 1
ATOM 1545 N N . THR A 1 198 ? 1.198 -6.642 9.771 1.00 95.62 198 THR A N 1
ATOM 1546 C CA . THR A 1 198 ? 2.192 -5.573 9.672 1.00 95.62 198 THR A CA 1
ATOM 1547 C C . THR A 1 198 ? 3.421 -6.124 8.978 1.00 95.62 198 THR A C 1
ATOM 1549 O O . THR A 1 198 ? 3.949 -7.152 9.403 1.00 95.62 198 THR A O 1
ATOM 1552 N N . MET A 1 199 ? 3.891 -5.444 7.943 1.00 90.81 199 MET A N 1
ATOM 1553 C CA . MET A 1 199 ? 5.128 -5.802 7.260 1.00 90.81 199 MET A CA 1
ATOM 1554 C C . MET A 1 199 ? 6.094 -4.630 7.322 1.00 90.81 199 MET A C 1
ATOM 1556 O O . MET A 1 199 ? 5.673 -3.477 7.217 1.00 90.81 199 MET A O 1
ATOM 1560 N N . ASP A 1 200 ? 7.381 -4.954 7.428 1.00 90.81 200 ASP A N 1
ATOM 1561 C CA . ASP A 1 200 ? 8.452 -3.980 7.600 1.00 90.81 200 ASP A CA 1
ATOM 1562 C C . ASP A 1 200 ? 8.377 -3.254 8.960 1.00 90.81 200 ASP A C 1
ATOM 1564 O O . ASP A 1 200 ? 7.677 -3.691 9.879 1.00 90.81 200 ASP A O 1
ATOM 1568 N N . ARG A 1 201 ? 9.123 -2.158 9.125 1.00 89.50 201 ARG A N 1
ATOM 1569 C CA . ARG A 1 201 ? 9.158 -1.385 10.373 1.00 89.50 201 ARG A CA 1
ATOM 1570 C C . ARG A 1 201 ? 7.783 -0.847 10.797 1.00 89.50 201 ARG A C 1
ATOM 1572 O O . ARG A 1 201 ? 7.139 -0.094 10.068 1.00 89.50 201 ARG A O 1
ATOM 1579 N N . GLY A 1 202 ? 7.430 -1.149 12.048 1.00 89.00 202 GLY A N 1
ATOM 1580 C CA . GLY A 1 202 ? 6.419 -0.462 12.851 1.00 89.00 202 GLY A CA 1
ATOM 1581 C C . GLY A 1 202 ? 6.935 -0.306 14.282 1.00 89.00 202 GLY A C 1
ATOM 1582 O O . GLY A 1 202 ? 7.083 -1.296 14.999 1.00 89.00 202 GLY A O 1
ATOM 1583 N N . ALA A 1 203 ? 7.250 0.923 14.704 1.00 92.94 203 ALA A N 1
ATOM 1584 C CA . ALA A 1 203 ? 7.961 1.172 15.964 1.00 92.94 203 ALA A CA 1
ATOM 1585 C C . ALA A 1 203 ? 7.189 0.678 17.201 1.00 92.94 203 ALA A C 1
ATOM 1587 O O . ALA A 1 203 ? 7.806 0.260 18.183 1.00 92.94 203 ALA A O 1
ATOM 1588 N N . TRP A 1 204 ? 5.855 0.609 17.120 1.00 95.81 204 TRP A N 1
ATOM 1589 C CA . TRP A 1 204 ? 4.991 0.039 18.161 1.00 95.81 204 TRP A CA 1
ATOM 1590 C C . TRP A 1 204 ? 5.355 -1.398 18.565 1.00 95.81 204 TRP A C 1
ATOM 1592 O O . TRP A 1 204 ? 4.992 -1.830 19.658 1.00 95.81 204 TRP A O 1
ATOM 1602 N N . CYS A 1 205 ? 6.058 -2.139 17.703 1.00 95.44 205 CYS A N 1
ATOM 1603 C CA . CYS A 1 205 ? 6.502 -3.507 17.950 1.00 95.44 205 CYS A CA 1
ATOM 1604 C C . CYS A 1 205 ? 7.663 -3.622 18.946 1.00 95.44 205 CYS A C 1
ATOM 1606 O O . CYS A 1 205 ? 7.888 -4.704 19.480 1.00 95.44 205 CYS A O 1
ATOM 1608 N N . CYS A 1 206 ? 8.405 -2.541 19.190 1.00 96.00 206 CYS A N 1
ATOM 1609 C CA . CYS A 1 206 ? 9.645 -2.585 19.968 1.00 96.00 206 CYS A CA 1
ATOM 1610 C C . CYS A 1 206 ? 9.868 -1.356 20.862 1.00 96.00 206 CYS A C 1
ATOM 1612 O O . CYS A 1 206 ? 10.675 -1.418 21.781 1.00 96.00 206 CYS A O 1
ATOM 1614 N N . ASN A 1 207 ? 9.131 -0.256 20.685 1.00 97.06 207 ASN A N 1
ATOM 1615 C CA . ASN A 1 207 ? 9.282 0.959 21.498 1.00 97.06 207 ASN A CA 1
ATOM 1616 C C . ASN A 1 207 ? 8.567 0.897 22.866 1.00 97.06 207 ASN A C 1
ATOM 1618 O O . ASN A 1 207 ? 8.556 1.879 23.607 1.00 97.06 207 ASN A O 1
ATOM 1622 N N . GLY A 1 208 ? 7.946 -0.238 23.205 1.00 97.56 208 GLY A N 1
ATOM 1623 C CA . GLY A 1 208 ? 7.201 -0.429 24.453 1.00 97.56 208 GLY A CA 1
ATOM 1624 C C . GLY A 1 208 ? 5.702 -0.107 24.387 1.00 97.56 208 GLY A C 1
ATOM 1625 O O . GLY A 1 208 ? 5.026 -0.161 25.412 1.00 97.56 208 GLY A O 1
ATOM 1626 N N . PHE A 1 209 ? 5.145 0.200 23.210 1.00 98.19 209 PHE A N 1
ATOM 1627 C CA . PHE A 1 209 ? 3.711 0.480 23.078 1.00 98.19 209 PHE A CA 1
ATOM 1628 C C . PHE A 1 209 ? 2.826 -0.758 23.332 1.00 98.19 209 PHE A C 1
ATOM 1630 O O . PHE A 1 209 ? 1.896 -0.687 24.138 1.00 98.19 209 PHE A O 1
ATOM 1637 N N . ILE A 1 210 ? 3.114 -1.895 22.676 1.00 96.81 210 ILE A N 1
ATOM 1638 C CA . ILE A 1 210 ? 2.347 -3.156 22.827 1.00 96.81 210 ILE A CA 1
ATOM 1639 C C . ILE A 1 210 ? 3.011 -4.181 23.762 1.00 96.81 210 ILE A C 1
ATOM 1641 O O . ILE A 1 210 ? 2.552 -5.318 23.864 1.00 96.81 210 ILE A O 1
ATOM 1645 N N . GLY A 1 211 ? 4.112 -3.817 24.417 1.00 94.81 211 GLY A N 1
ATOM 1646 C CA . GLY A 1 211 ? 4.943 -4.754 25.166 1.00 94.81 211 GLY A CA 1
ATOM 1647 C C . GLY A 1 211 ? 6.080 -4.064 25.907 1.00 94.81 211 GLY A C 1
ATOM 1648 O O . GLY A 1 211 ? 5.986 -2.894 26.262 1.00 94.81 211 GLY A O 1
ATOM 1649 N N . LYS A 1 212 ? 7.168 -4.794 26.160 1.00 95.50 212 LYS A N 1
ATOM 1650 C CA . LYS A 1 212 ? 8.384 -4.199 26.729 1.00 95.50 212 LYS A CA 1
ATOM 1651 C C . LYS A 1 212 ? 9.147 -3.452 25.640 1.00 95.50 212 LYS A C 1
ATOM 1653 O O . LYS A 1 212 ? 9.165 -3.898 24.497 1.00 95.50 212 LYS A O 1
ATOM 1658 N N . CYS A 1 213 ? 9.771 -2.336 26.006 1.00 97.44 213 CYS A N 1
ATOM 1659 C CA . CYS A 1 213 ? 10.680 -1.660 25.093 1.00 97.44 213 CYS A CA 1
ATOM 1660 C C . CYS A 1 213 ? 11.938 -2.517 24.884 1.00 97.44 213 CYS A C 1
ATOM 1662 O O . CYS A 1 213 ? 12.560 -2.947 25.856 1.00 97.44 213 CYS A O 1
ATOM 1664 N N . ASP A 1 214 ? 12.290 -2.752 23.625 1.00 95.94 214 ASP A N 1
ATOM 1665 C CA . ASP A 1 214 ? 13.472 -3.475 23.172 1.00 95.94 214 ASP A CA 1
ATOM 1666 C C . ASP A 1 214 ? 14.112 -2.717 22.001 1.00 95.94 214 ASP A C 1
ATOM 1668 O O . ASP A 1 214 ? 13.793 -2.934 20.831 1.00 95.94 214 ASP A O 1
ATOM 1672 N N . LEU A 1 215 ? 15.031 -1.804 22.324 1.00 95.25 215 LEU A N 1
ATOM 1673 C CA . LEU A 1 215 ? 15.754 -1.006 21.329 1.00 95.25 215 LEU A CA 1
ATOM 1674 C C . LEU A 1 215 ? 16.832 -1.803 20.574 1.00 95.25 215 LEU A C 1
ATOM 1676 O O . LEU A 1 215 ? 17.421 -1.271 19.638 1.00 95.25 215 LEU A O 1
ATOM 1680 N N . GLN A 1 216 ? 17.095 -3.060 20.958 1.00 93.62 216 GLN A N 1
ATOM 1681 C CA . GLN A 1 216 ? 17.968 -3.964 20.197 1.00 93.62 216 GLN A CA 1
ATOM 1682 C C . GLN A 1 216 ? 17.218 -4.645 19.047 1.00 93.62 216 GLN A C 1
ATOM 1684 O O . GLN A 1 216 ? 17.837 -5.202 18.140 1.00 93.62 216 GLN A O 1
ATOM 1689 N N . ASN A 1 217 ? 15.884 -4.590 19.052 1.00 93.06 217 ASN A N 1
ATOM 1690 C CA . ASN A 1 217 ? 15.076 -5.086 17.954 1.00 93.06 217 ASN A CA 1
ATOM 1691 C C . ASN A 1 217 ? 15.353 -4.282 16.670 1.00 93.06 217 ASN A C 1
ATOM 1693 O O . ASN A 1 217 ? 15.314 -3.050 16.673 1.00 93.06 217 ASN A O 1
ATOM 1697 N N . ALA A 1 218 ? 15.555 -4.977 15.547 1.00 90.31 218 ALA A N 1
ATOM 1698 C CA . ALA A 1 218 ? 15.854 -4.357 14.254 1.00 90.31 218 ALA A CA 1
ATOM 1699 C C . ALA A 1 218 ? 14.783 -3.353 13.781 1.00 90.31 218 ALA A C 1
ATOM 1701 O O . ALA A 1 218 ? 15.106 -2.411 13.063 1.00 90.31 218 ALA A O 1
ATOM 1702 N N . MET A 1 219 ? 13.523 -3.498 14.213 1.00 91.19 219 MET A N 1
ATOM 1703 C CA . MET A 1 219 ? 12.449 -2.538 13.915 1.00 91.19 219 MET A CA 1
ATOM 1704 C C . MET A 1 219 ? 12.615 -1.191 14.635 1.00 91.19 219 MET A C 1
ATOM 1706 O O . MET A 1 219 ? 12.010 -0.203 14.218 1.00 91.19 219 MET A O 1
ATOM 1710 N N . CYS A 1 220 ? 13.413 -1.133 15.705 1.00 94.31 220 CYS A N 1
ATOM 1711 C CA . CYS A 1 220 ? 13.679 0.093 16.455 1.00 94.31 220 CYS A CA 1
ATOM 1712 C C . CYS A 1 220 ? 15.041 0.721 16.143 1.00 94.31 220 CYS A C 1
ATOM 1714 O O . CYS A 1 220 ? 15.262 1.876 16.504 1.00 94.31 220 CYS A O 1
ATOM 1716 N N . GLY A 1 221 ? 15.932 -0.007 15.470 1.00 92.38 221 GLY A N 1
ATOM 1717 C CA . GLY A 1 221 ? 17.236 0.489 15.039 1.00 92.38 221 GLY A CA 1
ATOM 1718 C C . GLY A 1 221 ? 17.182 1.379 13.792 1.00 92.38 221 GLY A C 1
ATOM 1719 O O . GLY A 1 221 ? 16.117 1.755 13.299 1.00 92.38 221 GLY A O 1
ATOM 1720 N N . LEU A 1 222 ? 18.366 1.712 13.270 1.00 92.56 222 LEU A N 1
ATOM 1721 C CA . LEU A 1 222 ? 18.511 2.335 11.953 1.00 92.56 222 LEU A CA 1
ATOM 1722 C C . LEU A 1 222 ? 17.973 1.378 10.881 1.00 92.56 222 LEU A C 1
ATOM 1724 O O . LEU A 1 222 ? 18.411 0.230 10.801 1.00 92.56 222 LEU A O 1
ATOM 1728 N N . HIS A 1 223 ? 17.043 1.843 10.049 1.00 91.50 223 HIS A N 1
ATOM 1729 C CA . HIS A 1 223 ? 16.443 0.990 9.030 1.00 91.50 223 HIS A CA 1
ATOM 1730 C C . HIS A 1 223 ? 17.456 0.668 7.914 1.00 91.50 223 HIS A C 1
ATOM 1732 O O . HIS A 1 223 ? 17.944 1.600 7.275 1.00 91.50 223 HIS A O 1
ATOM 1738 N N . PRO A 1 224 ? 17.722 -0.613 7.594 1.00 87.62 224 PRO A N 1
ATOM 1739 C CA . PRO A 1 224 ? 18.790 -0.989 6.664 1.00 87.62 224 PRO A CA 1
ATOM 1740 C C . PRO A 1 224 ? 18.512 -0.598 5.206 1.00 87.62 224 PRO A C 1
ATOM 1742 O O . PRO A 1 224 ? 19.441 -0.242 4.494 1.00 87.62 224 PRO A O 1
ATOM 1745 N N . LEU A 1 225 ? 17.248 -0.651 4.761 1.00 85.75 225 LEU A N 1
ATOM 1746 C CA . LEU A 1 225 ? 16.865 -0.233 3.405 1.00 85.75 225 LEU A CA 1
ATOM 1747 C C . LEU A 1 225 ? 16.553 1.273 3.292 1.00 85.75 225 LEU A C 1
ATOM 1749 O O . LEU A 1 225 ? 17.110 1.960 2.448 1.00 85.75 225 LEU A O 1
ATOM 1753 N N . TRP A 1 226 ? 15.662 1.793 4.144 1.00 86.19 226 TRP A N 1
ATOM 1754 C CA . TRP A 1 226 ? 15.169 3.175 4.052 1.00 86.19 226 TRP A CA 1
ATOM 1755 C C . TRP A 1 226 ? 16.021 4.228 4.776 1.00 86.19 226 TRP A C 1
ATOM 1757 O O . TRP A 1 226 ? 15.731 5.416 4.668 1.00 86.19 226 TRP A O 1
ATOM 1767 N N . GLY A 1 227 ? 17.020 3.830 5.573 1.00 88.00 227 GLY A N 1
ATOM 1768 C CA . GLY A 1 227 ? 17.871 4.760 6.327 1.00 88.00 227 GLY A CA 1
ATOM 1769 C C . GLY A 1 227 ? 17.161 5.534 7.448 1.00 88.00 227 GLY A C 1
ATOM 1770 O O . GLY A 1 227 ? 17.736 6.461 8.013 1.00 88.00 227 GLY A O 1
ATOM 1771 N N . THR A 1 228 ? 15.917 5.184 7.792 1.00 87.69 228 THR A N 1
ATOM 1772 C CA . THR A 1 228 ? 15.156 5.866 8.848 1.00 87.69 228 THR A CA 1
ATOM 1773 C C . THR A 1 228 ? 15.843 5.701 10.214 1.00 87.69 228 THR A C 1
ATOM 1775 O O . THR A 1 228 ? 16.163 4.562 10.573 1.00 87.69 228 THR A O 1
ATOM 1778 N N . PRO A 1 229 ? 16.032 6.778 11.006 1.00 92.06 229 PRO A N 1
ATOM 1779 C CA . PRO A 1 229 ? 16.747 6.738 12.287 1.00 92.06 229 PRO A CA 1
ATOM 1780 C C . PRO A 1 229 ? 16.165 5.758 13.309 1.00 92.06 229 PRO A C 1
ATOM 1782 O O . PRO A 1 229 ? 15.000 5.376 13.215 1.00 92.06 229 PRO A O 1
ATOM 1785 N N . ALA A 1 230 ? 16.955 5.383 14.316 1.00 93.88 230 ALA A N 1
ATOM 1786 C CA . ALA A 1 230 ? 16.465 4.607 15.455 1.00 93.88 230 ALA A CA 1
ATOM 1787 C C . ALA A 1 230 ? 15.382 5.373 16.244 1.00 93.88 230 ALA A C 1
ATOM 1789 O O . ALA A 1 230 ? 15.395 6.602 16.286 1.00 93.88 230 ALA A O 1
ATOM 1790 N N . VAL A 1 231 ? 14.445 4.647 16.860 1.00 93.56 231 VAL A N 1
ATOM 1791 C CA . VAL A 1 231 ? 13.394 5.222 17.727 1.00 93.56 231 VAL A CA 1
ATOM 1792 C C . VAL A 1 231 ? 13.756 5.073 19.200 1.00 93.56 231 VAL A C 1
ATOM 1794 O O . VAL A 1 231 ? 14.559 4.222 19.578 1.00 93.56 231 VAL A O 1
ATOM 1797 N N . SER A 1 232 ? 13.117 5.882 20.038 1.00 95.62 232 SER A N 1
ATOM 1798 C CA . SER A 1 232 ? 13.221 5.808 21.495 1.00 95.62 232 SER A CA 1
ATOM 1799 C C . SER A 1 232 ? 12.053 5.023 22.093 1.00 95.62 232 SER A C 1
ATOM 1801 O O . SER A 1 232 ? 11.020 4.827 21.450 1.00 95.62 232 SER A O 1
ATOM 1803 N N . CYS A 1 233 ? 12.188 4.594 23.350 1.00 97.12 233 CYS A N 1
ATOM 1804 C CA . CYS A 1 233 ? 11.046 4.064 24.089 1.00 97.12 233 CYS A CA 1
ATOM 1805 C C . CYS A 1 233 ? 9.975 5.150 24.259 1.00 97.12 233 CYS A C 1
ATOM 1807 O O . CYS A 1 233 ? 10.295 6.311 24.511 1.00 97.12 233 CYS A O 1
ATOM 1809 N N . THR A 1 234 ? 8.707 4.759 24.160 1.00 96.31 234 THR A N 1
ATOM 1810 C CA . THR A 1 234 ? 7.568 5.656 24.380 1.00 96.31 234 THR A CA 1
ATOM 1811 C C . THR A 1 234 ? 6.960 5.434 25.763 1.00 96.31 234 THR A C 1
ATOM 1813 O O . THR A 1 234 ? 7.051 4.338 26.316 1.00 96.31 234 THR A O 1
ATOM 1816 N N . GLU A 1 235 ? 6.288 6.447 26.311 1.00 96.31 235 GLU A N 1
ATOM 1817 C CA . GLU A 1 235 ? 5.419 6.305 27.492 1.00 96.31 235 GLU A CA 1
ATOM 1818 C C . GLU A 1 235 ? 3.985 5.906 27.121 1.00 96.31 235 GLU A C 1
ATOM 1820 O O . GLU A 1 235 ? 3.219 5.452 27.972 1.00 96.31 235 GLU A O 1
ATOM 1825 N N . LYS A 1 236 ? 3.607 6.024 25.839 1.00 96.12 236 LYS A N 1
ATOM 1826 C CA . LYS A 1 236 ? 2.292 5.587 25.360 1.00 96.12 236 LYS A CA 1
ATOM 1827 C C . LYS A 1 236 ? 2.143 4.076 25.557 1.00 96.12 236 LYS A C 1
ATOM 1829 O O . LYS A 1 236 ? 3.064 3.299 25.294 1.00 96.12 236 LYS A O 1
ATOM 1834 N N . ARG A 1 237 ? 0.961 3.643 25.992 1.00 97.56 237 ARG A N 1
ATOM 1835 C CA . ARG A 1 237 ? 0.630 2.225 26.190 1.00 97.56 237 ARG A CA 1
ATOM 1836 C C . ARG A 1 237 ? -0.639 1.875 25.434 1.00 97.56 237 ARG A C 1
ATOM 1838 O O . ARG A 1 237 ? -1.602 2.639 25.449 1.00 97.56 237 ARG A O 1
ATOM 1845 N N . ALA A 1 238 ? -0.628 0.713 24.793 1.00 98.12 238 ALA A N 1
ATOM 1846 C CA . ALA A 1 238 ? -1.808 0.142 24.171 1.00 98.12 238 ALA A CA 1
ATOM 1847 C C . ALA A 1 238 ? -2.894 -0.150 25.221 1.00 98.12 238 ALA A C 1
ATOM 1849 O O . ALA A 1 238 ? -2.600 -0.550 26.350 1.00 98.12 238 ALA A O 1
ATOM 1850 N N . THR A 1 239 ? -4.160 0.010 24.834 1.00 98.44 239 THR A N 1
ATOM 1851 C CA . THR A 1 239 ? -5.298 -0.390 25.671 1.00 98.44 239 THR A CA 1
ATOM 1852 C C . THR A 1 239 ? -5.323 -1.910 25.855 1.00 98.44 239 THR A C 1
ATOM 1854 O O . THR A 1 239 ? -4.725 -2.663 25.081 1.00 98.44 239 THR A O 1
ATOM 1857 N N . ALA A 1 240 ? -6.074 -2.397 26.848 1.00 98.44 240 ALA A N 1
ATOM 1858 C CA . ALA A 1 240 ? -6.263 -3.837 27.038 1.00 98.44 240 ALA A CA 1
ATOM 1859 C C . ALA A 1 240 ? -6.859 -4.522 25.791 1.00 98.44 240 ALA A C 1
ATOM 1861 O O . ALA A 1 240 ? -6.488 -5.651 25.469 1.00 98.44 240 ALA A O 1
ATOM 1862 N N . ALA A 1 241 ? -7.742 -3.829 25.063 1.00 98.12 241 ALA A N 1
ATOM 1863 C CA . ALA A 1 241 ? -8.317 -4.330 23.820 1.00 98.12 241 ALA A CA 1
ATOM 1864 C C . ALA A 1 241 ? -7.269 -4.414 22.701 1.00 98.12 241 ALA A C 1
ATOM 1866 O O . ALA A 1 241 ? -7.143 -5.460 22.062 1.00 98.12 241 ALA A O 1
ATOM 1867 N N . THR A 1 242 ? -6.465 -3.364 22.508 1.00 98.56 242 THR A N 1
ATOM 1868 C CA . THR A 1 242 ? -5.372 -3.370 21.526 1.00 98.56 242 THR A CA 1
ATOM 1869 C C . THR A 1 242 ? -4.347 -4.459 21.834 1.00 98.56 242 THR A C 1
ATOM 1871 O O . THR A 1 242 ? -3.986 -5.208 20.929 1.00 98.56 242 THR A O 1
ATOM 1874 N N . LEU A 1 243 ? -3.952 -4.638 23.100 1.00 98.50 243 LEU A N 1
ATOM 1875 C CA . LEU A 1 243 ? -3.058 -5.727 23.523 1.00 98.50 243 LEU A CA 1
ATOM 1876 C C . LEU A 1 243 ? -3.644 -7.120 23.242 1.00 98.50 243 LEU A C 1
ATOM 1878 O O . LEU A 1 243 ? -2.926 -8.035 22.837 1.00 98.50 243 LEU A O 1
ATOM 1882 N N . ALA A 1 244 ? -4.951 -7.308 23.443 1.00 98.31 244 ALA A N 1
ATOM 1883 C CA . ALA A 1 244 ? -5.608 -8.578 23.145 1.00 98.31 244 ALA A CA 1
ATOM 1884 C C . ALA A 1 244 ? -5.583 -8.892 21.639 1.00 98.31 244 ALA A C 1
ATOM 1886 O O . ALA A 1 244 ? -5.330 -10.035 21.249 1.00 98.31 244 ALA A O 1
ATOM 1887 N N . VAL A 1 245 ? -5.801 -7.885 20.788 1.00 98.38 245 VAL A N 1
ATOM 1888 C CA . VAL A 1 245 ? -5.765 -8.056 19.331 1.00 98.38 245 VAL A CA 1
ATOM 1889 C C . VAL A 1 245 ? -4.341 -8.281 18.825 1.00 98.38 245 VAL A C 1
ATOM 1891 O O . VAL A 1 245 ? -4.128 -9.191 18.025 1.00 98.38 245 VAL A O 1
ATOM 1894 N N . THR A 1 246 ? -3.349 -7.530 19.304 1.00 97.44 246 THR A N 1
ATOM 1895 C CA . THR A 1 246 ? -1.948 -7.736 18.895 1.00 97.44 246 THR A CA 1
ATOM 1896 C C . THR A 1 246 ? -1.457 -9.122 19.302 1.00 97.44 246 THR A C 1
ATOM 1898 O O . THR A 1 246 ? -0.819 -9.803 18.505 1.00 97.44 246 THR A O 1
ATOM 1901 N N . LYS A 1 247 ? -1.856 -9.612 20.484 1.00 97.81 247 LYS A N 1
ATOM 1902 C CA . LYS A 1 247 ? -1.598 -10.995 20.904 1.00 97.81 247 LYS A CA 1
ATOM 1903 C C . LYS A 1 247 ? -2.284 -12.020 19.996 1.00 97.81 247 LYS A C 1
ATOM 1905 O O . LYS A 1 247 ? -1.659 -13.014 19.636 1.00 97.81 247 LYS A O 1
ATOM 1910 N N . LYS A 1 248 ? -3.547 -11.793 19.611 1.00 98.00 248 LYS A N 1
ATOM 1911 C CA . LYS A 1 248 ? -4.294 -12.670 18.686 1.00 98.00 248 LYS A CA 1
ATOM 1912 C C . LYS A 1 248 ? -3.581 -12.818 17.336 1.00 98.00 248 LYS A C 1
ATOM 1914 O O . LYS A 1 248 ? -3.611 -13.902 16.763 1.00 98.00 248 LYS A O 1
ATOM 1919 N N . PHE A 1 249 ? -2.945 -11.755 16.845 1.00 98.06 249 PHE A N 1
ATOM 1920 C CA . PHE A 1 249 ? -2.290 -11.706 15.533 1.00 98.06 249 PHE A CA 1
ATOM 1921 C C . PHE A 1 249 ? -0.756 -11.703 15.595 1.00 98.06 249 PHE A C 1
ATOM 1923 O O . PHE A 1 249 ? -0.107 -11.323 14.626 1.00 98.06 249 PHE A O 1
ATOM 1930 N N . ALA A 1 250 ? -0.159 -12.167 16.697 1.00 96.31 250 ALA A N 1
ATOM 1931 C CA . ALA A 1 250 ? 1.290 -12.110 16.916 1.00 96.31 250 ALA A CA 1
ATOM 1932 C C . ALA A 1 250 ? 2.133 -12.790 15.817 1.00 96.31 250 ALA A C 1
ATOM 1934 O O . ALA A 1 250 ? 3.296 -12.450 15.653 1.00 96.31 250 ALA A O 1
ATOM 1935 N N . ALA A 1 251 ? 1.563 -13.733 15.056 1.00 96.50 251 ALA A N 1
ATOM 1936 C CA . ALA A 1 251 ? 2.271 -14.428 13.976 1.00 96.50 251 ALA A CA 1
ATOM 1937 C C . ALA A 1 251 ? 2.390 -13.607 12.676 1.00 96.50 251 ALA A C 1
ATOM 1939 O O . ALA A 1 251 ? 3.191 -13.941 11.809 1.00 96.50 251 ALA A O 1
ATOM 1940 N N . THR A 1 252 ? 1.563 -12.573 12.509 1.00 96.69 252 THR A N 1
ATOM 1941 C CA . THR A 1 252 ? 1.460 -11.776 11.275 1.00 96.69 252 THR A CA 1
ATOM 1942 C C . THR A 1 252 ? 1.794 -10.305 11.488 1.00 96.69 252 THR A C 1
ATOM 1944 O O . THR A 1 252 ? 1.721 -9.512 10.549 1.00 96.69 252 THR A O 1
ATOM 1947 N N . ILE A 1 253 ? 2.165 -9.935 12.711 1.00 95.94 253 ILE A N 1
ATOM 1948 C CA . ILE A 1 253 ? 2.644 -8.602 13.054 1.00 95.94 253 ILE A CA 1
ATOM 1949 C C . ILE A 1 253 ? 4.043 -8.693 13.650 1.00 95.94 253 ILE A C 1
ATOM 1951 O O . ILE A 1 253 ? 4.425 -9.735 14.172 1.00 95.94 253 ILE A O 1
ATOM 1955 N N . CYS A 1 254 ? 4.788 -7.590 13.618 1.00 93.06 254 CYS A N 1
ATOM 1956 C CA . CYS A 1 254 ? 6.076 -7.476 14.303 1.00 93.06 254 CYS A CA 1
ATOM 1957 C C . CYS A 1 254 ? 7.100 -8.570 13.937 1.00 93.06 254 CYS A C 1
ATOM 1959 O O . CYS A 1 254 ? 7.916 -8.948 14.774 1.00 93.06 254 CYS A O 1
ATOM 1961 N N . GLY A 1 255 ? 7.050 -9.089 12.704 1.00 86.19 255 GLY A N 1
ATOM 1962 C CA . GLY A 1 255 ? 7.947 -10.152 12.247 1.00 86.19 255 GLY A CA 1
ATOM 1963 C C . GLY A 1 255 ? 9.386 -9.664 12.067 1.00 86.19 255 GLY A C 1
ATOM 1964 O O . GLY A 1 255 ? 10.285 -10.095 12.782 1.00 86.19 255 GLY A O 1
ATOM 1965 N N . GLY A 1 256 ? 9.612 -8.750 11.121 1.00 85.56 256 GLY A N 1
ATOM 1966 C CA . GLY A 1 256 ? 10.943 -8.226 10.823 1.00 85.56 256 GLY A CA 1
ATOM 1967 C C . GLY A 1 256 ? 10.925 -7.046 9.857 1.00 85.56 256 GLY A C 1
ATOM 1968 O O . GLY A 1 256 ? 9.882 -6.691 9.304 1.00 85.56 256 GLY A O 1
ATOM 1969 N N . VAL A 1 257 ? 12.101 -6.447 9.671 1.00 89.44 257 VAL A N 1
ATOM 1970 C CA . VAL A 1 257 ? 12.321 -5.350 8.721 1.00 89.44 257 VAL A CA 1
ATOM 1971 C C . VAL A 1 257 ? 12.697 -5.883 7.348 1.00 89.44 257 VAL A C 1
ATOM 1973 O O . VAL A 1 257 ? 13.302 -6.949 7.214 1.00 89.44 257 VAL A O 1
ATOM 1976 N N . ILE A 1 258 ? 12.359 -5.119 6.321 1.00 87.50 258 ILE A N 1
ATOM 1977 C CA . ILE A 1 258 ? 12.813 -5.364 4.963 1.00 87.50 258 ILE A CA 1
ATOM 1978 C C . ILE A 1 258 ? 14.307 -5.032 4.883 1.00 87.50 258 ILE A C 1
ATOM 1980 O O . ILE A 1 258 ? 14.751 -3.953 5.283 1.00 87.50 258 ILE A O 1
ATOM 1984 N N . ILE A 1 259 ? 15.074 -5.963 4.322 1.00 84.56 259 ILE A N 1
ATOM 1985 C CA . ILE A 1 259 ? 16.506 -5.813 4.060 1.00 84.56 259 ILE A CA 1
ATOM 1986 C C . ILE A 1 259 ? 16.772 -5.744 2.547 1.00 84.56 259 ILE A C 1
ATOM 1988 O O . ILE A 1 259 ? 15.976 -6.286 1.768 1.00 84.56 259 ILE A O 1
ATOM 1992 N N . PRO A 1 260 ? 17.877 -5.103 2.119 1.00 79.69 260 PRO A N 1
ATOM 1993 C CA . PRO A 1 260 ? 18.325 -5.153 0.728 1.00 79.69 260 PRO A CA 1
ATOM 1994 C C . PRO A 1 260 ? 18.386 -6.594 0.196 1.00 79.69 260 PRO A C 1
ATOM 1996 O O . PRO A 1 260 ? 18.762 -7.511 0.926 1.00 79.69 260 PRO A O 1
ATOM 1999 N N . GLY A 1 261 ? 17.963 -6.797 -1.053 1.00 73.94 261 GLY A N 1
ATOM 2000 C CA . GLY A 1 261 ? 17.899 -8.119 -1.689 1.00 73.94 261 GLY A CA 1
ATOM 2001 C C . GLY A 1 261 ? 16.647 -8.946 -1.365 1.00 73.94 261 GLY A C 1
ATOM 2002 O O . GLY A 1 261 ? 16.410 -9.963 -2.005 1.00 73.94 261 GLY A O 1
ATOM 2003 N N . VAL A 1 262 ? 15.805 -8.527 -0.410 1.00 74.75 262 VAL A N 1
ATOM 2004 C CA . VAL A 1 262 ? 14.513 -9.189 -0.123 1.00 74.75 262 VAL A CA 1
ATOM 2005 C C . VAL A 1 262 ? 13.343 -8.397 -0.697 1.00 74.75 262 VAL A C 1
ATOM 2007 O O . VAL A 1 262 ? 12.434 -8.993 -1.277 1.00 74.75 262 VAL A O 1
ATOM 2010 N N . ALA A 1 263 ? 13.371 -7.068 -0.580 1.00 71.44 263 AL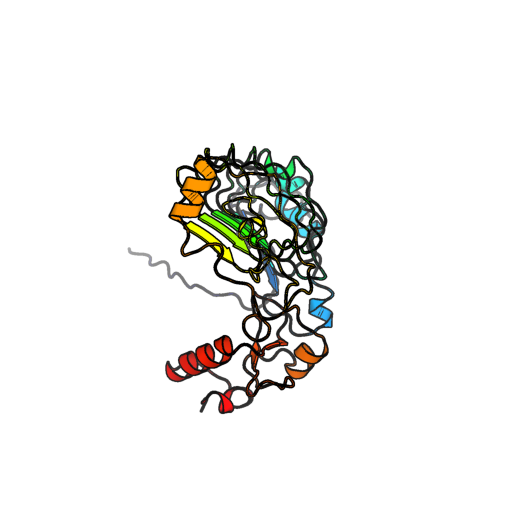A A N 1
ATOM 2011 C CA . ALA A 1 263 ? 12.446 -6.196 -1.293 1.00 71.44 263 ALA A CA 1
ATOM 2012 C C . ALA A 1 263 ? 13.184 -5.036 -1.960 1.00 71.44 263 ALA A C 1
ATOM 2014 O O . ALA A 1 263 ? 14.226 -4.579 -1.490 1.00 71.44 263 ALA A O 1
ATOM 2015 N N . GLU A 1 264 ? 12.610 -4.583 -3.066 1.00 72.44 264 GLU A N 1
ATOM 2016 C CA . GLU A 1 264 ? 13.162 -3.528 -3.903 1.00 72.44 264 GLU A CA 1
ATOM 2017 C C . GLU A 1 264 ? 12.888 -2.148 -3.291 1.00 72.44 264 GLU A C 1
ATOM 2019 O O . GLU A 1 264 ? 11.804 -1.881 -2.759 1.00 72.44 264 GLU A O 1
ATOM 2024 N N . GLY A 1 265 ? 13.893 -1.272 -3.363 1.00 74.50 265 GLY A N 1
ATOM 2025 C CA . GLY A 1 265 ? 13.722 0.159 -3.129 1.00 74.50 265 GLY A CA 1
ATOM 2026 C C . GLY A 1 265 ? 12.982 0.830 -4.290 1.00 74.50 265 GLY A C 1
ATOM 2027 O O . GLY A 1 265 ? 12.423 0.172 -5.164 1.00 74.50 265 GLY A O 1
ATOM 2028 N N . SER A 1 266 ? 12.982 2.163 -4.321 1.00 81.88 266 SER A N 1
ATOM 2029 C CA . SER A 1 266 ? 12.493 2.876 -5.507 1.00 81.88 266 SER A CA 1
ATOM 2030 C C . SER A 1 266 ? 13.399 2.595 -6.716 1.00 81.88 266 SER A C 1
ATOM 2032 O O . SER A 1 266 ? 14.620 2.598 -6.536 1.00 81.88 266 SER A O 1
ATOM 2034 N N . PRO A 1 267 ? 12.839 2.411 -7.928 1.00 89.75 267 PRO A N 1
ATOM 2035 C CA . PRO A 1 267 ? 13.622 2.300 -9.154 1.00 89.75 267 PRO A CA 1
ATOM 2036 C C . PRO A 1 267 ? 14.639 3.435 -9.300 1.00 89.75 267 PRO A C 1
ATOM 2038 O O . PRO A 1 267 ? 14.314 4.605 -9.067 1.00 89.75 267 PRO A O 1
ATOM 2041 N N . THR A 1 268 ? 15.860 3.086 -9.699 1.00 90.50 268 THR A N 1
ATOM 2042 C CA . THR A 1 268 ? 16.914 4.034 -10.077 1.00 90.50 268 THR A CA 1
ATOM 2043 C C . THR A 1 268 ? 16.971 4.171 -11.596 1.00 90.50 268 THR A C 1
ATOM 2045 O O . THR A 1 268 ? 16.553 3.266 -12.317 1.00 90.50 268 THR A O 1
ATOM 2048 N N . GLU A 1 269 ? 17.514 5.287 -12.086 1.00 93.94 269 GLU A N 1
ATOM 2049 C CA . GLU A 1 269 ? 17.703 5.511 -13.525 1.00 93.94 269 GLU A CA 1
ATOM 2050 C C . GLU A 1 269 ? 18.543 4.395 -14.154 1.00 93.94 269 GLU A C 1
ATOM 2052 O O . GLU A 1 269 ? 18.057 3.683 -15.027 1.00 93.94 269 GLU A O 1
ATOM 2057 N N . ALA A 1 270 ? 19.734 4.144 -13.600 1.00 93.44 270 ALA A N 1
ATOM 2058 C CA . ALA A 1 270 ? 20.632 3.088 -14.063 1.00 93.44 270 ALA A CA 1
ATOM 2059 C C . ALA A 1 270 ? 19.983 1.691 -14.037 1.00 93.44 270 ALA A C 1
ATOM 2061 O O . ALA A 1 270 ? 20.173 0.894 -14.954 1.00 93.44 270 ALA A O 1
ATOM 2062 N N . GLY A 1 271 ? 19.191 1.386 -13.001 1.00 93.12 271 GLY A N 1
ATOM 2063 C CA . GLY A 1 271 ? 18.495 0.105 -12.888 1.00 93.12 271 GLY A CA 1
ATOM 2064 C C . GLY A 1 271 ? 17.403 -0.076 -13.945 1.00 93.12 271 GLY A C 1
ATOM 2065 O O . GLY A 1 271 ? 17.212 -1.189 -14.428 1.00 93.12 271 GLY A O 1
ATOM 2066 N N . MET A 1 272 ? 16.695 0.993 -14.319 1.00 95.19 272 MET A N 1
ATOM 2067 C CA . MET A 1 272 ? 15.694 0.955 -15.392 1.00 95.19 272 MET A CA 1
ATOM 2068 C C . MET A 1 272 ? 16.337 0.940 -16.784 1.00 95.19 272 MET A C 1
ATOM 2070 O O . MET A 1 272 ? 15.847 0.245 -17.673 1.00 95.19 272 MET A O 1
ATOM 2074 N N . GLU A 1 273 ? 17.446 1.659 -16.975 1.00 95.88 273 GLU A N 1
ATOM 2075 C CA . GLU A 1 273 ? 18.193 1.697 -18.238 1.00 95.88 273 GLU A CA 1
ATOM 2076 C C . GLU A 1 273 ? 18.711 0.318 -18.651 1.00 95.88 273 GLU A C 1
ATOM 2078 O O . GLU A 1 273 ? 18.551 -0.060 -19.811 1.00 95.88 273 GLU A O 1
ATOM 2083 N N . GLN A 1 274 ? 19.251 -0.469 -17.710 1.00 95.94 274 GLN A N 1
ATOM 2084 C CA . GLN A 1 274 ? 19.672 -1.852 -17.982 1.00 95.94 274 GLN A CA 1
ATOM 2085 C C . GLN A 1 274 ? 18.529 -2.719 -18.526 1.00 95.94 274 GLN A C 1
ATOM 2087 O O . GLN A 1 274 ? 18.748 -3.594 -19.363 1.00 95.94 274 GLN A O 1
ATOM 2092 N N . CYS A 1 275 ? 17.311 -2.472 -18.046 1.00 95.75 275 CYS A N 1
ATOM 2093 C CA . CYS A 1 275 ? 16.140 -3.258 -18.400 1.00 95.75 275 CYS A CA 1
ATOM 2094 C C . CYS A 1 275 ? 15.446 -2.785 -19.669 1.00 95.75 275 CYS A C 1
ATOM 2096 O O . CYS A 1 275 ? 14.759 -3.578 -20.307 1.00 95.75 275 CYS A O 1
ATOM 2098 N N . ASN A 1 276 ? 15.584 -1.507 -20.029 1.00 94.50 276 ASN A N 1
ATOM 2099 C CA . ASN A 1 276 ? 15.008 -0.915 -21.237 1.00 94.50 276 ASN A CA 1
ATOM 2100 C C . ASN A 1 276 ? 13.520 -1.288 -21.457 1.00 94.50 276 ASN A C 1
ATOM 2102 O O . ASN A 1 276 ? 13.080 -1.581 -22.568 1.00 94.50 276 ASN A O 1
ATOM 2106 N N . GLY A 1 277 ? 12.741 -1.340 -20.371 1.00 93.81 277 GLY A N 1
ATOM 2107 C CA . GLY A 1 277 ? 11.323 -1.708 -20.403 1.00 93.81 277 GLY A CA 1
ATOM 2108 C C . GLY A 1 277 ? 11.011 -3.185 -20.689 1.00 93.81 277 GLY A C 1
ATOM 2109 O O . GLY A 1 277 ? 9.848 -3.507 -20.952 1.00 93.81 277 GLY A O 1
ATOM 2110 N N . THR A 1 278 ? 12.003 -4.074 -20.633 1.00 95.06 278 THR A N 1
ATOM 2111 C CA . THR A 1 278 ? 11.876 -5.515 -20.890 1.00 95.06 278 THR A CA 1
ATOM 2112 C C . THR A 1 278 ? 11.837 -6.287 -19.576 1.00 95.06 278 THR A C 1
ATOM 2114 O O . THR A 1 278 ? 12.756 -6.215 -18.764 1.00 95.06 278 THR A O 1
ATOM 2117 N N . LEU A 1 279 ? 10.756 -7.033 -19.344 1.00 94.25 279 LEU A N 1
ATOM 2118 C CA . LEU A 1 279 ? 10.636 -7.904 -18.173 1.00 94.25 279 LEU A CA 1
ATOM 2119 C C . LEU A 1 279 ? 11.472 -9.174 -18.343 1.00 94.25 279 LEU A C 1
ATOM 2121 O O . LEU A 1 279 ? 11.637 -9.682 -19.446 1.00 94.25 279 LEU A O 1
ATOM 2125 N N . TYR A 1 280 ? 11.927 -9.718 -17.218 1.00 95.75 280 TYR A N 1
ATOM 2126 C CA . TYR A 1 280 ? 12.604 -11.011 -17.084 1.00 95.75 280 TYR A CA 1
ATOM 2127 C C . TYR A 1 280 ? 13.978 -11.138 -17.754 1.00 95.75 280 TYR A C 1
ATOM 2129 O O . TYR A 1 280 ? 14.635 -12.169 -17.605 1.00 95.75 280 TYR A O 1
ATOM 2137 N N . GLN A 1 281 ? 14.455 -10.082 -18.410 1.00 95.88 281 GLN A N 1
ATOM 2138 C CA . GLN A 1 281 ? 15.841 -9.977 -18.844 1.00 95.88 281 GLN A CA 1
ATOM 2139 C C . GLN A 1 281 ? 16.786 -10.023 -17.632 1.00 95.88 281 GLN A C 1
ATOM 2141 O O . GLN A 1 281 ? 16.470 -9.501 -16.559 1.00 95.88 281 GLN A O 1
ATOM 2146 N N . GLN A 1 282 ? 17.950 -10.646 -17.805 1.00 96.44 282 GLN A N 1
ATOM 2147 C CA . GLN A 1 282 ? 19.021 -10.589 -16.815 1.00 96.44 282 GLN A CA 1
ATOM 2148 C C . GLN A 1 282 ? 19.618 -9.176 -16.756 1.00 96.44 282 GLN A C 1
ATOM 2150 O O . GLN A 1 282 ? 19.871 -8.554 -17.789 1.00 96.44 282 GLN A O 1
ATOM 2155 N N . CYS A 1 283 ? 19.865 -8.687 -15.547 1.00 95.38 283 CYS A N 1
ATOM 2156 C CA . CYS A 1 283 ? 20.572 -7.434 -15.294 1.00 95.38 283 CYS A CA 1
ATOM 2157 C C . CYS A 1 283 ? 21.662 -7.655 -14.239 1.00 95.38 283 CYS A C 1
ATOM 2159 O O . CYS A 1 283 ? 21.749 -8.733 -13.644 1.00 95.38 283 CYS A O 1
ATOM 2161 N N . GLU A 1 284 ? 22.504 -6.650 -14.015 1.00 94.44 284 GLU A N 1
ATOM 2162 C CA . GLU A 1 284 ? 23.648 -6.738 -13.112 1.00 94.44 284 GLU A CA 1
ATOM 2163 C C . GLU A 1 284 ? 23.549 -5.697 -11.991 1.00 94.44 284 GLU A C 1
ATOM 2165 O O . GLU A 1 284 ? 23.363 -4.504 -12.235 1.00 94.44 284 GLU A O 1
ATOM 2170 N N . GLU A 1 285 ? 23.729 -6.154 -10.750 1.00 89.50 285 GLU A N 1
ATOM 2171 C CA . GLU A 1 285 ? 23.852 -5.297 -9.570 1.00 89.50 285 GLU A CA 1
ATOM 2172 C C . GLU A 1 285 ? 25.031 -5.794 -8.710 1.00 89.50 285 GLU A C 1
ATOM 2174 O O . GLU A 1 285 ? 25.079 -6.981 -8.357 1.00 89.50 285 GLU A O 1
ATOM 2179 N N . PRO A 1 286 ? 26.000 -4.930 -8.351 1.00 89.00 286 PRO A N 1
ATOM 2180 C CA . PRO A 1 286 ? 27.169 -5.337 -7.581 1.00 89.00 286 PRO A CA 1
ATOM 2181 C C . PRO A 1 286 ? 26.814 -6.043 -6.266 1.00 89.00 286 PRO A C 1
ATOM 2183 O O . PRO A 1 286 ? 26.050 -5.538 -5.446 1.00 89.00 286 PRO A O 1
ATOM 2186 N N . GLY A 1 287 ? 27.425 -7.207 -6.036 1.00 87.50 287 GLY A N 1
ATOM 2187 C CA . GLY A 1 287 ? 27.215 -8.003 -4.821 1.00 87.50 287 GLY A CA 1
ATOM 2188 C C . GLY A 1 287 ? 26.097 -9.044 -4.915 1.00 87.50 287 GLY A C 1
ATOM 2189 O O . GLY A 1 287 ? 25.914 -9.798 -3.959 1.00 87.50 287 GLY A O 1
ATOM 2190 N N . TYR A 1 288 ? 25.406 -9.144 -6.053 1.00 88.44 288 TYR A N 1
ATOM 2191 C CA . TYR A 1 288 ? 24.371 -10.148 -6.299 1.00 88.44 288 TYR A CA 1
ATOM 2192 C C . TYR A 1 288 ? 24.756 -11.053 -7.471 1.00 88.44 288 TYR A C 1
ATOM 2194 O O . TYR A 1 288 ? 25.286 -10.595 -8.478 1.00 88.44 288 TYR A O 1
ATOM 2202 N N . ALA A 1 289 ? 24.524 -12.360 -7.317 1.00 89.44 289 ALA A N 1
ATOM 2203 C CA . ALA A 1 28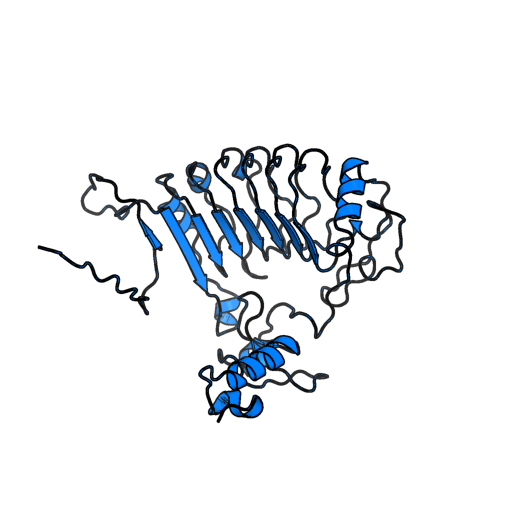9 ? 24.890 -13.354 -8.329 1.00 89.44 289 ALA A CA 1
ATOM 2204 C C . ALA A 1 289 ? 23.916 -13.377 -9.517 1.00 89.44 289 ALA A C 1
ATOM 2206 O O . ALA A 1 289 ? 24.328 -13.590 -10.653 1.00 89.44 289 ALA A O 1
ATOM 2207 N N . GLU A 1 290 ? 22.629 -13.169 -9.244 1.00 92.44 290 GLU A N 1
ATOM 2208 C CA . GLU A 1 290 ? 21.570 -13.080 -10.243 1.00 92.44 290 GLU A CA 1
ATOM 2209 C C . GLU A 1 290 ? 20.700 -11.871 -9.905 1.00 92.44 290 GLU A C 1
ATOM 2211 O O . GLU A 1 290 ? 20.330 -11.671 -8.745 1.00 92.44 290 GLU A O 1
ATOM 2216 N N . ALA A 1 291 ? 20.370 -11.084 -10.922 1.00 94.06 291 ALA A N 1
ATOM 2217 C CA . ALA A 1 291 ? 19.383 -10.024 -10.844 1.00 94.06 291 ALA A CA 1
ATOM 2218 C C . ALA A 1 291 ? 18.529 -10.041 -12.119 1.00 94.06 291 ALA A C 1
ATOM 2220 O O . ALA A 1 291 ? 18.951 -10.522 -13.176 1.00 94.06 291 ALA A O 1
ATOM 2221 N N . ILE A 1 292 ? 17.289 -9.580 -11.996 1.00 95.44 292 ILE A N 1
ATOM 2222 C CA . ILE A 1 292 ? 16.262 -9.706 -13.028 1.00 95.44 292 ILE A CA 1
ATOM 2223 C C . ILE A 1 292 ? 15.510 -8.401 -13.207 1.00 95.44 292 ILE A C 1
ATOM 2225 O O . ILE A 1 292 ? 15.127 -7.750 -12.241 1.00 95.44 292 ILE A O 1
ATOM 2229 N N . CYS A 1 293 ? 15.236 -8.046 -14.451 1.00 95.69 293 CYS A N 1
ATOM 2230 C CA . CYS A 1 293 ? 14.367 -6.932 -14.770 1.00 95.69 293 CYS A CA 1
ATOM 2231 C C . CYS A 1 293 ? 12.926 -7.252 -14.381 1.00 95.69 293 CYS A C 1
ATOM 2233 O O . CYS A 1 293 ? 12.282 -8.136 -14.952 1.00 95.69 293 CYS A O 1
ATOM 2235 N N . TYR A 1 294 ? 12.413 -6.547 -13.378 1.00 93.69 294 TYR A N 1
ATOM 2236 C CA . TYR A 1 294 ? 11.096 -6.800 -12.812 1.00 93.69 294 TYR A CA 1
ATOM 2237 C C . TYR A 1 294 ? 10.437 -5.494 -12.361 1.00 93.69 294 TYR A C 1
ATOM 2239 O O . TYR A 1 294 ? 11.095 -4.477 -12.168 1.00 93.69 294 TYR A O 1
ATOM 2247 N N . ASN A 1 295 ? 9.114 -5.512 -12.219 1.00 89.62 295 ASN A N 1
ATOM 2248 C CA . ASN A 1 295 ? 8.325 -4.392 -11.716 1.00 89.62 295 ASN A CA 1
ATOM 2249 C C . ASN A 1 295 ? 7.636 -4.779 -10.401 1.00 89.62 295 ASN A C 1
ATOM 2251 O O . ASN A 1 295 ? 6.436 -5.081 -10.361 1.00 89.62 295 ASN A O 1
ATOM 2255 N N . ALA A 1 296 ? 8.378 -4.787 -9.289 1.00 82.81 296 ALA A N 1
ATOM 2256 C CA . ALA A 1 296 ? 7.743 -5.012 -7.996 1.00 82.81 296 ALA A CA 1
ATOM 2257 C C . ALA A 1 296 ? 6.702 -3.921 -7.716 1.00 82.81 296 ALA A C 1
ATOM 2259 O O . ALA A 1 296 ? 6.937 -2.742 -7.954 1.00 82.81 296 ALA A O 1
ATOM 2260 N N . ARG A 1 297 ? 5.535 -4.319 -7.192 1.00 78.81 297 ARG A N 1
ATOM 2261 C CA . ARG A 1 297 ? 4.461 -3.399 -6.759 1.00 78.81 297 ARG A CA 1
ATOM 2262 C C . ARG A 1 297 ? 4.028 -2.394 -7.835 1.00 78.81 297 ARG A C 1
ATOM 2264 O O . ARG A 1 297 ? 3.755 -1.242 -7.532 1.00 78.81 297 ARG A O 1
ATOM 2271 N N . PHE A 1 298 ? 3.978 -2.839 -9.090 1.00 85.06 298 PHE A N 1
ATOM 2272 C CA . PHE A 1 298 ? 3.630 -1.992 -10.232 1.00 85.06 298 PHE A CA 1
ATOM 2273 C C . PHE A 1 298 ? 4.571 -0.797 -10.440 1.00 85.06 298 PHE A C 1
ATOM 2275 O O . PHE A 1 298 ? 4.198 0.128 -11.146 1.00 85.06 298 PHE A O 1
ATOM 2282 N N . MET A 1 299 ? 5.777 -0.787 -9.860 1.00 88.44 299 MET A N 1
ATOM 2283 C CA . MET A 1 299 ? 6.768 0.267 -10.098 1.00 88.44 299 MET A CA 1
ATOM 2284 C C . MET A 1 299 ? 7.340 0.198 -11.528 1.00 88.44 299 MET A C 1
ATOM 2286 O O . MET A 1 299 ? 6.979 -0.678 -12.316 1.00 88.44 299 MET A O 1
ATOM 2290 N N . GLY A 1 300 ? 8.237 1.122 -11.880 1.00 91.06 300 GLY A N 1
ATOM 2291 C CA . GLY A 1 300 ? 9.003 1.031 -13.126 1.00 91.06 300 GLY A CA 1
ATOM 2292 C C . GLY A 1 300 ? 9.764 -0.297 -13.248 1.00 91.06 300 GLY A C 1
ATOM 2293 O O . GLY A 1 300 ? 10.212 -0.844 -12.240 1.00 91.06 300 GLY A O 1
ATOM 2294 N N . ILE A 1 301 ? 9.903 -0.816 -14.473 1.00 93.81 301 ILE A N 1
ATOM 2295 C CA . ILE A 1 301 ? 10.693 -2.029 -14.736 1.00 93.81 301 ILE A CA 1
ATOM 2296 C C . ILE A 1 301 ? 12.162 -1.706 -14.474 1.00 93.81 301 ILE A C 1
ATOM 2298 O O . ILE A 1 301 ? 12.773 -0.954 -15.232 1.00 93.81 301 ILE A O 1
ATOM 2302 N N . ALA A 1 302 ? 12.718 -2.275 -13.411 1.00 94.12 302 ALA A N 1
ATOM 2303 C CA . ALA A 1 302 ? 14.074 -2.005 -12.965 1.00 94.12 302 ALA A CA 1
ATOM 2304 C C . ALA A 1 302 ? 14.802 -3.295 -12.595 1.00 94.12 302 ALA A C 1
ATOM 2306 O O . ALA A 1 302 ? 14.188 -4.346 -12.387 1.00 94.12 302 ALA A O 1
ATOM 2307 N N . CYS A 1 303 ? 16.126 -3.201 -12.508 1.00 93.94 303 CYS A N 1
ATOM 2308 C CA . CYS A 1 303 ? 16.942 -4.312 -12.065 1.00 93.94 303 CYS A CA 1
ATOM 2309 C C . CYS A 1 303 ? 16.618 -4.674 -10.608 1.00 93.94 303 CYS A C 1
ATOM 2311 O O . CYS A 1 303 ? 16.791 -3.868 -9.692 1.00 93.94 303 CYS A O 1
ATOM 2313 N N . SER A 1 304 ? 16.128 -5.894 -10.406 1.00 92.25 304 SER A N 1
ATOM 2314 C CA . SER A 1 304 ? 15.769 -6.444 -9.108 1.00 92.25 304 SER A CA 1
ATOM 2315 C C . SER A 1 304 ? 16.793 -7.468 -8.663 1.00 92.25 304 SER A C 1
ATOM 2317 O 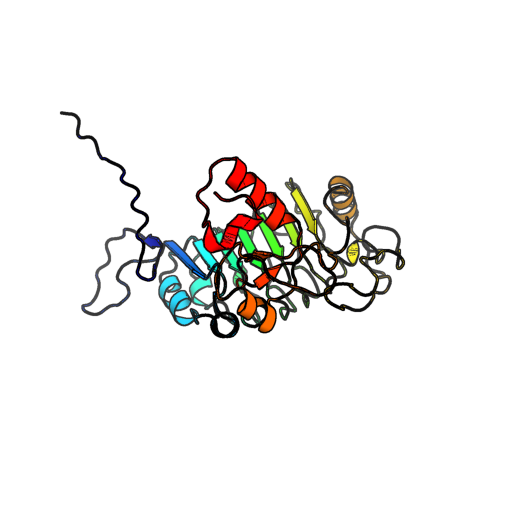O . SER A 1 304 ? 17.060 -8.448 -9.356 1.00 92.25 304 SER A O 1
ATOM 2319 N N . THR A 1 305 ? 17.301 -7.283 -7.451 1.00 91.12 305 THR A N 1
ATOM 2320 C CA . THR A 1 305 ? 18.181 -8.239 -6.772 1.00 91.12 305 THR A CA 1
ATOM 2321 C C . THR A 1 305 ? 17.423 -9.271 -5.947 1.00 91.12 305 THR A C 1
ATOM 2323 O O . THR A 1 305 ? 18.031 -10.109 -5.281 1.00 91.12 305 THR A O 1
ATOM 2326 N N . SER A 1 306 ? 16.089 -9.210 -5.952 1.00 89.31 306 SER A N 1
ATOM 2327 C CA . SER A 1 306 ? 15.278 -10.176 -5.229 1.00 89.31 306 SER A CA 1
ATOM 2328 C C . SER A 1 306 ? 15.367 -11.546 -5.908 1.00 89.31 306 SER A C 1
ATOM 2330 O O . SER A 1 306 ? 15.179 -11.639 -7.122 1.00 89.31 306 SER A O 1
ATOM 2332 N N . PRO A 1 307 ? 15.576 -12.645 -5.161 1.00 90.69 307 PRO A N 1
ATOM 2333 C CA . PRO A 1 307 ? 15.564 -13.981 -5.751 1.00 90.69 307 PRO A CA 1
ATOM 2334 C C . PRO A 1 307 ? 14.143 -14.439 -6.118 1.00 90.69 307 PRO A C 1
ATOM 2336 O O . PRO A 1 307 ? 13.971 -15.363 -6.914 1.00 90.69 307 PRO A O 1
ATOM 2339 N N . PHE A 1 308 ? 13.104 -13.819 -5.543 1.00 91.31 308 PHE A N 1
ATOM 2340 C CA . PHE A 1 308 ? 11.728 -14.290 -5.703 1.00 91.31 308 PHE A CA 1
ATOM 2341 C C . PHE A 1 308 ? 11.193 -14.160 -7.136 1.00 91.31 308 PHE A C 1
ATOM 2343 O O . PHE A 1 308 ? 10.592 -15.129 -7.600 1.00 91.31 308 PHE A O 1
ATOM 2350 N N . PRO A 1 309 ? 11.388 -13.044 -7.869 1.00 93.06 309 PRO A N 1
ATOM 2351 C CA . PRO A 1 309 ? 10.944 -12.956 -9.258 1.00 93.06 309 PRO A CA 1
ATOM 2352 C C . PRO A 1 309 ? 11.665 -13.947 -10.181 1.00 93.06 309 PRO A C 1
ATOM 2354 O O . PRO A 1 309 ? 11.022 -14.506 -11.068 1.00 93.06 309 PRO A O 1
ATOM 2357 N N . VAL A 1 310 ? 12.954 -14.223 -9.938 1.00 94.88 310 VAL A N 1
ATOM 2358 C CA . VAL A 1 310 ? 13.732 -15.230 -10.682 1.00 94.88 310 VAL A CA 1
ATOM 2359 C C . VAL A 1 310 ? 13.119 -16.619 -10.503 1.00 94.88 310 VAL A C 1
ATOM 2361 O O . VAL A 1 310 ? 12.763 -17.277 -11.481 1.00 94.88 310 VAL A O 1
ATOM 2364 N N . GLU A 1 311 ? 12.943 -17.051 -9.252 1.00 95.62 311 GLU A N 1
ATOM 2365 C CA . GLU A 1 311 ? 12.375 -18.364 -8.928 1.00 95.62 311 GLU A CA 1
ATOM 2366 C C . GLU A 1 311 ? 10.938 -18.497 -9.444 1.00 95.62 311 GLU A C 1
ATOM 2368 O O . GLU A 1 311 ? 10.575 -19.487 -10.081 1.00 95.62 311 GLU A O 1
ATOM 2373 N N . MET A 1 312 ? 10.126 -17.458 -9.242 1.00 95.38 312 MET A N 1
ATOM 2374 C CA . MET A 1 312 ? 8.758 -17.398 -9.748 1.00 95.38 312 MET A CA 1
ATOM 2375 C C . MET A 1 312 ? 8.723 -17.570 -11.269 1.00 95.38 312 MET A C 1
ATOM 2377 O O . MET A 1 312 ? 7.914 -18.353 -11.776 1.00 95.38 312 MET A O 1
ATOM 2381 N N . ARG A 1 313 ? 9.606 -16.891 -12.011 1.00 96.81 313 ARG A N 1
ATOM 2382 C CA . ARG A 1 313 ? 9.601 -16.961 -13.472 1.00 96.81 313 ARG A CA 1
ATOM 2383 C C . ARG A 1 313 ? 10.119 -18.301 -13.996 1.00 96.81 313 ARG A C 1
ATOM 2385 O O . ARG A 1 313 ? 9.488 -18.860 -14.892 1.00 96.81 313 ARG A O 1
ATOM 2392 N N . ARG A 1 314 ? 11.159 -18.879 -13.384 1.00 97.50 314 ARG A N 1
ATOM 2393 C CA . ARG A 1 314 ? 11.619 -20.256 -13.669 1.00 97.50 314 ARG A CA 1
ATOM 2394 C C . ARG A 1 314 ? 10.477 -21.266 -13.526 1.00 97.50 314 ARG A C 1
ATOM 2396 O O . ARG A 1 314 ? 10.250 -22.079 -14.420 1.00 97.50 314 ARG A O 1
ATOM 2403 N N . GLN A 1 315 ? 9.697 -21.171 -12.447 1.00 97.56 315 GLN A N 1
ATOM 2404 C CA . GLN A 1 315 ? 8.534 -22.040 -12.236 1.00 97.56 315 GLN A CA 1
ATOM 2405 C C . GLN A 1 315 ? 7.435 -21.823 -13.282 1.00 97.56 315 GLN A C 1
ATOM 2407 O O . GLN A 1 315 ? 6.844 -22.791 -13.760 1.00 97.56 315 GLN A O 1
ATOM 2412 N N . GLN A 1 316 ? 7.164 -20.575 -13.672 1.00 96.88 316 GLN A N 1
ATOM 2413 C CA . GLN A 1 316 ? 6.200 -20.276 -14.734 1.00 96.88 316 GLN A CA 1
ATOM 2414 C C . GLN A 1 316 ? 6.609 -20.887 -16.080 1.00 96.88 316 GLN A C 1
ATOM 2416 O O . GLN A 1 316 ? 5.764 -21.481 -16.751 1.00 96.88 316 GLN A O 1
ATOM 2421 N N . ILE A 1 317 ? 7.885 -20.769 -16.459 1.00 97.50 317 ILE A N 1
ATOM 2422 C C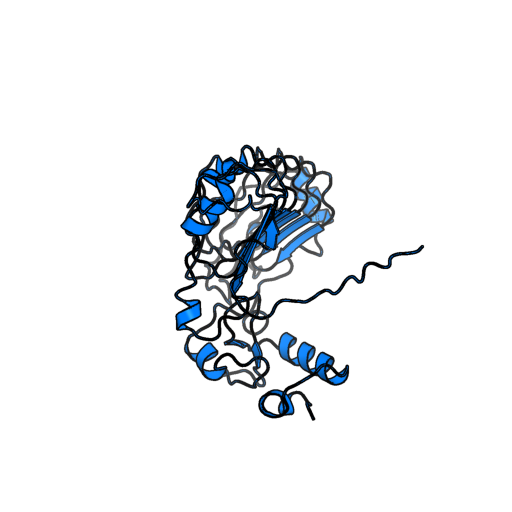A . ILE A 1 317 ? 8.433 -21.364 -17.688 1.00 97.50 317 ILE A CA 1
ATOM 2423 C C . ILE A 1 317 ? 8.322 -22.890 -17.627 1.00 97.50 317 ILE A C 1
ATOM 2425 O O . ILE A 1 317 ? 7.817 -23.510 -18.560 1.00 97.50 317 ILE A O 1
ATOM 2429 N N . ALA A 1 318 ? 8.696 -23.502 -16.499 1.00 96.94 318 ALA A N 1
ATOM 2430 C CA . ALA A 1 318 ? 8.579 -24.948 -16.298 1.00 96.94 318 ALA A CA 1
ATOM 2431 C C . ALA A 1 318 ? 7.128 -25.460 -16.403 1.00 96.94 318 ALA A C 1
ATOM 2433 O O . ALA A 1 318 ? 6.899 -26.599 -16.807 1.00 96.94 318 ALA A O 1
ATOM 2434 N N . GLN A 1 319 ? 6.142 -24.619 -16.079 1.00 97.12 319 GLN A N 1
ATOM 2435 C CA . GLN A 1 319 ? 4.711 -24.907 -16.233 1.00 97.12 319 GLN A CA 1
ATOM 2436 C C . GLN A 1 319 ? 4.167 -24.606 -17.643 1.00 97.12 319 GLN A C 1
ATOM 2438 O O . GLN A 1 319 ? 2.960 -24.698 -17.867 1.00 97.12 319 GLN A O 1
ATOM 2443 N N . GLY A 1 320 ? 5.029 -24.247 -18.598 1.00 95.00 320 GLY A N 1
ATOM 2444 C CA . GLY A 1 320 ? 4.655 -24.001 -19.989 1.00 95.00 320 GLY A CA 1
ATOM 2445 C C . GLY A 1 320 ? 4.060 -22.618 -20.247 1.00 95.00 320 GLY A C 1
ATOM 2446 O O . GLY A 1 320 ? 3.343 -22.442 -21.234 1.00 95.00 320 GLY A O 1
ATOM 2447 N N . ARG A 1 321 ? 4.316 -21.623 -19.383 1.00 94.62 321 ARG A N 1
ATOM 2448 C CA . ARG A 1 321 ? 3.987 -20.234 -19.729 1.00 94.62 321 ARG A CA 1
ATOM 2449 C C . ARG A 1 321 ? 4.876 -19.753 -20.868 1.00 94.62 321 ARG A C 1
ATOM 2451 O O . ARG A 1 321 ? 6.068 -20.035 -20.885 1.00 94.62 321 ARG A O 1
ATOM 2458 N N . ILE A 1 322 ? 4.276 -18.979 -21.773 1.00 95.69 322 ILE A N 1
ATOM 2459 C CA . ILE A 1 322 ? 4.983 -18.329 -22.880 1.00 95.69 322 ILE A CA 1
ATOM 2460 C C . ILE A 1 322 ? 6.126 -17.481 -22.310 1.00 95.69 322 ILE A C 1
ATOM 2462 O O . ILE A 1 322 ? 5.932 -16.739 -21.337 1.00 95.69 322 ILE A O 1
ATOM 2466 N N . CYS A 1 323 ? 7.298 -17.615 -22.919 1.00 96.38 323 CYS A N 1
ATOM 2467 C CA . CYS A 1 323 ? 8.509 -16.881 -22.595 1.00 96.38 323 CYS A CA 1
ATOM 2468 C C . CYS A 1 323 ? 9.221 -16.440 -23.873 1.00 96.38 323 CYS A C 1
ATOM 2470 O O . CYS A 1 323 ? 8.993 -17.008 -24.942 1.00 96.38 323 CYS A O 1
ATOM 2472 N N . ASP A 1 324 ? 10.042 -15.406 -23.747 1.00 96.06 324 ASP A N 1
ATOM 2473 C CA . ASP A 1 324 ? 10.881 -14.886 -24.816 1.00 96.06 324 ASP A CA 1
ATOM 2474 C C . ASP A 1 324 ? 12.278 -15.512 -24.734 1.00 96.06 324 ASP A C 1
ATOM 2476 O O . ASP A 1 324 ? 13.018 -15.292 -23.775 1.00 96.06 324 ASP A O 1
ATOM 2480 N N . SER A 1 325 ? 12.657 -16.308 -25.733 1.00 95.50 325 SER A N 1
ATOM 2481 C CA . SER A 1 325 ? 13.960 -16.978 -25.750 1.00 95.50 325 SER A CA 1
ATOM 2482 C C . SER A 1 325 ? 15.145 -16.010 -25.839 1.00 95.50 325 SER A C 1
ATOM 2484 O O . SER A 1 325 ? 16.246 -16.391 -25.455 1.00 95.50 325 SER A O 1
ATOM 2486 N N . GLU A 1 326 ? 14.954 -14.782 -26.334 1.00 95.81 326 GLU A N 1
ATOM 2487 C CA . GLU A 1 326 ? 16.021 -13.774 -26.397 1.00 95.81 326 GLU A CA 1
ATOM 2488 C C . GLU A 1 326 ? 16.406 -13.293 -24.991 1.00 95.81 326 GLU A C 1
ATOM 2490 O O . GLU A 1 326 ? 17.587 -13.245 -24.651 1.00 95.81 326 GLU A O 1
ATOM 2495 N N . TYR A 1 327 ? 15.409 -13.004 -24.149 1.00 95.94 327 TYR A N 1
ATOM 2496 C CA . TYR A 1 327 ? 15.618 -12.401 -22.827 1.00 95.94 327 TYR A CA 1
ATOM 2497 C C . TYR A 1 327 ? 15.589 -13.404 -21.673 1.00 95.94 327 TYR A C 1
ATOM 2499 O O . TYR A 1 327 ? 16.151 -13.137 -20.612 1.00 95.94 327 TYR A O 1
ATOM 2507 N N . GLU A 1 328 ? 14.948 -14.560 -21.856 1.00 97.50 328 GLU A N 1
ATOM 2508 C CA . GLU A 1 328 ? 14.617 -15.500 -20.780 1.00 97.50 328 GLU A CA 1
ATOM 2509 C C . GLU A 1 328 ? 15.307 -16.867 -20.925 1.00 97.50 328 GLU A C 1
ATOM 2511 O O . GLU A 1 328 ? 15.028 -17.790 -20.153 1.00 97.50 328 GLU A O 1
ATOM 2516 N N . ALA A 1 329 ? 16.234 -17.033 -21.877 1.00 96.88 329 ALA A N 1
ATOM 2517 C CA . ALA A 1 329 ? 17.008 -18.274 -22.024 1.00 96.88 329 ALA A CA 1
ATOM 2518 C C . ALA A 1 329 ? 17.755 -18.656 -20.732 1.00 96.88 329 ALA A C 1
ATOM 2520 O O . ALA A 1 329 ? 17.797 -19.828 -20.353 1.00 96.88 329 ALA A O 1
ATOM 2521 N N . TRP A 1 330 ? 18.273 -17.666 -20.000 1.00 96.00 330 TRP A N 1
ATOM 2522 C CA . TRP A 1 330 ? 18.947 -17.854 -18.708 1.00 96.00 330 TRP A CA 1
ATOM 2523 C C . TRP A 1 330 ? 18.011 -18.359 -17.587 1.00 96.00 330 TRP A C 1
ATOM 2525 O O . TRP A 1 330 ? 18.467 -18.890 -16.572 1.00 96.00 330 TRP A O 1
ATOM 2535 N N . LEU A 1 331 ? 16.692 -18.251 -17.784 1.00 96.88 331 LEU A N 1
ATOM 2536 C CA . LEU A 1 331 ? 15.650 -18.794 -16.906 1.00 96.88 331 LEU A CA 1
ATOM 2537 C C . LEU A 1 331 ? 15.156 -20.177 -17.362 1.00 96.88 331 LEU A C 1
ATOM 2539 O O . LEU A 1 331 ? 14.267 -20.749 -16.730 1.00 96.88 331 LEU A O 1
ATOM 2543 N N . GLY A 1 332 ? 15.727 -20.730 -18.437 1.00 95.62 332 GLY A N 1
ATOM 2544 C CA . GLY A 1 332 ? 15.349 -22.024 -19.002 1.00 95.62 332 GLY A CA 1
ATOM 2545 C C . GLY A 1 332 ? 14.290 -21.956 -20.105 1.00 95.62 332 GLY A C 1
ATOM 2546 O O . GLY A 1 332 ? 13.728 -23.000 -20.445 1.00 95.62 332 GLY A O 1
ATOM 2547 N N . CYS A 1 333 ? 14.013 -20.769 -20.660 1.00 96.75 333 CYS A N 1
ATOM 2548 C CA . CYS A 1 333 ? 13.194 -20.642 -21.866 1.00 96.75 333 CYS A CA 1
ATOM 2549 C C . CYS A 1 333 ? 13.888 -21.326 -23.056 1.00 96.75 333 CYS A C 1
ATOM 2551 O O . CYS A 1 333 ? 15.110 -21.238 -23.197 1.00 96.75 333 CYS A O 1
ATOM 2553 N N . LYS A 1 334 ? 13.115 -22.032 -23.885 1.00 90.94 334 LYS A N 1
ATOM 2554 C CA . LYS A 1 334 ? 13.594 -22.766 -25.063 1.00 90.94 334 LYS A CA 1
ATOM 2555 C C . LYS A 1 334 ? 12.865 -22.310 -26.309 1.00 90.94 334 LYS A C 1
ATOM 2557 O O . LYS A 1 334 ? 11.647 -22.058 -26.192 1.00 90.94 334 LYS A O 1
#

pLDDT: mean 87.88, std 16.82, range [22.52, 98.81]